Protein AF-0000000085125918 (afdb_homodimer)

Foldseek 3Di:
DLPLVLCVPPDDLVSHPVSVVVVCCCVLCVVVQCVCCVPPNAGPLLLLLLVVQLVVVKDQLVVSCVVSVHDSVVSVVSVVVCVVVVQKDWDADPPCNNPIMIHGDPVNNVVCVVSVVVVVVSVCVVCVVDDPVRVVVVVVVVVVVVVVVVVVCVVDPPDDPPDPPPDPDDD/DLPLVLCVPPPDLVSHPVSVVVVCCCVLCVVVQCVCCVPPNAGPLLLLLLVVQLVVVKDQLVVSCVVSVHDSVVSVVSVVVCVVVQQKDWDADPPCNNPIMIHGDPVNNVVCVVSVVVVVVSVCVVCVVDDPVRVVVVVVVVVVVVVVVVVVCVVDPPDDPPPPPPDPDDD

Sequence (342 aa):
MTDLHRWRHPAVLDDMFLYHLARLQAAAGSRVVRLCEGRYGITRREWRMLCLLAEAGQLQPSQLAEQAQLDRTRTSRAVTALLAKGLLWKESQVGDARRALLRLSDTGRALHAELFPQVQAINRELMDAVPEPELQAMASAFARIRTRARELEASSPPPKAPRNRRKPAAPMTDLHRWRHPAVLDDMFLYHLARLQAAAGSRVVRLCEGRYGITRREWRMLCLLAEAGQLQPSQLAEQAQLDRTRTSRAVTALLAKGLLWKESQVGDARRALLRLSDTGRALHAELFPQVQAINRELMDAVPEPELQAMASAFARIRTRARELEASSPPPKAPRNRRKPAAP

InterPro domains:
  IPR000835 MarR-type HTH domain [PF12802] (40-99)
  IPR000835 MarR-type HTH domain [PR00598] (59-75)
  IPR000835 MarR-type HTH domain [PR00598] (76-91)
  IPR000835 MarR-type HTH domain [PR00598] (95-111)
  IPR000835 MarR-type HTH domain [PR00598] (125-145)
  IPR000835 MarR-type HTH domain [PS50995] (14-147)
  IPR000835 MarR-type HTH domain [SM00347] (37-135)
  IPR036388 Winged helix-like DNA-binding domain superfamily [G3DSA:1.10.10.10] (5-151)
  IPR036390 Winged helix DNA-binding domain superfamily [SSF46785] (11-151)

Solvent-accessible surface area (backbone atoms only — not comparable to full-atom values): 18721 Å² total; per-residue (Å²): 125,86,58,63,65,28,35,56,56,45,86,51,67,93,22,30,51,67,49,53,51,52,52,40,48,53,45,60,41,42,63,54,45,47,51,32,40,67,76,67,68,36,52,69,67,41,48,50,51,51,49,53,29,68,73,60,49,56,39,35,68,70,54,47,18,60,74,68,71,44,55,65,67,62,37,50,52,40,49,52,51,36,42,74,72,48,30,37,40,74,47,60,46,91,92,36,69,90,56,28,35,35,28,59,26,75,59,26,47,52,48,47,66,60,46,47,61,56,52,42,50,54,40,28,58,41,44,69,62,41,56,68,70,33,49,51,27,31,53,52,37,50,54,39,30,43,52,46,31,50,53,54,46,68,73,56,62,69,76,70,69,75,68,79,71,75,73,75,80,73,128,125,86,57,64,65,30,37,56,56,47,85,50,68,93,23,30,50,68,50,52,51,51,52,41,49,52,46,60,41,42,63,54,46,47,53,33,41,67,77,67,68,37,51,69,68,41,48,52,51,51,50,53,29,69,73,61,48,56,39,35,68,69,55,46,16,60,74,66,69,45,54,64,68,61,37,50,50,41,48,53,52,36,41,73,72,50,30,37,40,76,47,60,48,90,93,38,70,90,56,26,34,34,28,61,25,73,59,27,47,51,47,46,67,60,47,48,60,55,51,43,50,54,40,26,57,41,44,71,62,41,58,66,70,31,50,53,27,31,53,52,38,51,52,39,32,43,54,46,30,52,53,54,45,69,74,56,62,69,76,72,70,74,71,80,70,75,73,74,78,74,128

Organism: Delftia acidovorans (strain DSM 14801 / SPH-1) (NCBI:txid398578)

Radius of gyration: 22.54 Å; Cα contacts (8 Å, |Δi|>4): 393; chains: 2; bounding box: 72×53×67 Å

Secondary structure (DSSP, 8-state):
---HHHHHS--SGGG-HHHHHHHHHHHHHHHHHIIIIIIS---HHHHHHHHHHHHHSEE-HHHHHHHHT--HHHHHHHHHHHHHTTSEEEEEETTEEEEEEEEE-HHHHHHHHHHHHHHHHHHHHHHHTS-HHHHHHHHHHHHHHHHHHHHHHHHS---------------/---HHHHHS--SGGG-HHHHHHHHHHHHHHHHHIIIIIIS---HHHHHHHHHHHHHSEE-HHHHHHHHT--HHHHHHHHHHHHHTTSEEEEEETTEEEEEEEEE-HHHHHHHHHHHHHHHHHHHHHHHTS-HHHHHHHHHHHHHHHHHHHHHHHHS---------------

pLDDT: mean 86.76, std 14.49, range [43.94, 98.06]

Structure (mmCIF, N/CA/C/O backbone):
data_AF-0000000085125918-model_v1
#
loop_
_entity.id
_entity.type
_entity.pdbx_description
1 polymer 'Transcriptional regulator, MarR family'
#
loop_
_atom_site.group_PDB
_atom_site.id
_atom_site.type_symbol
_atom_site.label_atom_id
_atom_site.label_alt_id
_atom_site.label_comp_id
_atom_site.label_asym_id
_atom_site.label_entity_id
_atom_site.label_seq_id
_atom_site.pdbx_PDB_ins_code
_atom_site.Cartn_x
_atom_site.Cartn_y
_atom_site.Cartn_z
_atom_site.occupancy
_atom_site.B_iso_or_equiv
_atom_site.auth_seq_id
_atom_site.auth_comp_id
_atom_site.auth_asym_id
_atom_site.auth_atom_id
_atom_site.pdbx_PDB_model_num
ATOM 1 N N . MET A 1 1 ? -19.625 -12.758 -1.341 1 46.88 1 MET A N 1
ATOM 2 C CA . MET A 1 1 ? -19.188 -12.836 0.047 1 46.88 1 MET A CA 1
ATOM 3 C C . MET A 1 1 ? -17.75 -13.352 0.128 1 46.88 1 MET A C 1
ATOM 5 O O . MET A 1 1 ? -17.438 -14.398 -0.428 1 46.88 1 MET A O 1
ATOM 9 N N . THR A 1 2 ? -16.875 -12.406 0.338 1 57.94 2 THR A N 1
ATOM 10 C CA . THR A 1 2 ? -15.508 -12.898 0.424 1 57.94 2 THR A CA 1
ATOM 11 C C . THR A 1 2 ? -15.406 -14.031 1.437 1 57.94 2 THR A C 1
ATOM 13 O O . THR A 1 2 ? -15.875 -13.906 2.57 1 57.94 2 THR A O 1
ATOM 16 N N . ASP A 1 3 ? -15.328 -15.25 0.974 1 67.38 3 ASP A N 1
ATOM 17 C CA . ASP A 1 3 ? -15.133 -16.438 1.805 1 67.38 3 ASP A CA 1
ATOM 18 C C . ASP A 1 3 ? -13.914 -16.266 2.709 1 67.38 3 ASP A C 1
ATOM 20 O O . ASP A 1 3 ? -12.773 -16.281 2.232 1 67.38 3 ASP A O 1
ATOM 24 N N . LEU A 1 4 ? -14.219 -15.875 4.012 1 73.62 4 LEU A N 1
ATOM 25 C CA . LEU A 1 4 ? -13.188 -15.617 5.012 1 73.62 4 LEU A CA 1
ATOM 26 C C . LEU A 1 4 ? -12.227 -16.797 5.121 1 73.62 4 LEU A C 1
ATOM 28 O O . LEU A 1 4 ? -11.078 -16.641 5.531 1 73.62 4 LEU A O 1
ATOM 32 N N . HIS A 1 5 ? -12.805 -17.953 4.77 1 78.25 5 HIS A N 1
ATOM 33 C CA . HIS A 1 5 ? -11.945 -19.141 4.793 1 78.25 5 HIS A CA 1
ATOM 34 C C . HIS A 1 5 ? -10.773 -18.984 3.828 1 78.25 5 HIS A C 1
ATOM 36 O O . HIS A 1 5 ? -9.672 -19.453 4.109 1 78.25 5 HIS A O 1
ATOM 42 N N . ARG A 1 6 ? -11.039 -18.172 2.93 1 83 6 ARG A N 1
ATOM 43 C CA . ARG A 1 6 ? -10 -17.984 1.918 1 83 6 ARG A CA 1
ATOM 44 C C . ARG A 1 6 ? -8.875 -17.109 2.453 1 83 6 ARG A C 1
ATOM 46 O O . ARG A 1 6 ? -7.703 -17.344 2.145 1 83 6 ARG A O 1
ATOM 53 N N . TRP A 1 7 ? -9.172 -16.188 3.367 1 85.81 7 TRP A N 1
ATOM 54 C CA . TRP A 1 7 ? -8.133 -15.32 3.912 1 85.81 7 TRP A CA 1
ATOM 55 C C . TRP A 1 7 ? -7.266 -16.078 4.914 1 85.81 7 TRP A C 1
ATOM 57 O O . TRP A 1 7 ? -6.066 -15.805 5.035 1 85.81 7 TRP A O 1
ATOM 67 N N . ARG A 1 8 ? -7.809 -17.109 5.559 1 86.62 8 ARG A N 1
ATOM 68 C CA . ARG A 1 8 ? -7.078 -17.844 6.586 1 86.62 8 ARG A CA 1
ATOM 69 C C . ARG A 1 8 ? -6.332 -19.031 5.977 1 86.62 8 ARG A C 1
ATOM 71 O O . ARG A 1 8 ? -5.34 -19.5 6.539 1 86.62 8 ARG A O 1
ATOM 78 N N . HIS A 1 9 ? -6.898 -19.469 4.84 1 87.94 9 HIS A N 1
ATOM 79 C CA . HIS A 1 9 ? -6.277 -20.594 4.148 1 87.94 9 HIS A CA 1
ATOM 80 C C . HIS A 1 9 ? -6.109 -20.312 2.66 1 87.94 9 HIS A C 1
ATOM 82 O O . HIS A 1 9 ? -6.723 -20.984 1.821 1 87.94 9 HIS A O 1
ATOM 88 N N . PRO A 1 10 ? -5.23 -19.359 2.416 1 88.81 10 PRO A N 1
ATOM 89 C CA . PRO A 1 10 ? -5.109 -18.938 1.019 1 88.81 10 PRO A CA 1
ATOM 90 C C . PRO A 1 10 ? -4.48 -20 0.133 1 88.81 10 PRO A C 1
ATOM 92 O O . PRO A 1 10 ? -3.457 -20.594 0.498 1 88.81 10 PRO A O 1
ATOM 95 N N . ALA A 1 11 ? -5.09 -20.297 -1 1 88.94 11 ALA A N 1
ATOM 96 C CA . ALA A 1 11 ? -4.594 -21.297 -1.941 1 88.94 11 ALA A CA 1
ATOM 97 C C . ALA A 1 11 ? -4.039 -20.641 -3.199 1 88.94 11 ALA A C 1
ATOM 99 O O . ALA A 1 11 ? -3.23 -21.234 -3.916 1 88.94 11 ALA A O 1
ATOM 100 N N . VAL A 1 12 ? -4.594 -19.531 -3.457 1 89.19 12 VAL A N 1
ATOM 101 C CA . VAL A 1 12 ? -4.164 -18.75 -4.613 1 89.19 12 VAL A CA 1
ATOM 102 C C . VAL A 1 12 ? -3.975 -17.297 -4.211 1 89.19 12 VAL A C 1
ATOM 104 O O . VAL A 1 12 ? -4.328 -16.906 -3.096 1 89.19 12 VAL A O 1
ATOM 107 N N . LEU A 1 13 ? -3.475 -16.453 -5.059 1 89.75 13 LEU A N 1
ATOM 108 C CA . LEU A 1 13 ? -3.188 -15.055 -4.777 1 89.75 13 LEU A CA 1
ATOM 109 C C . LEU A 1 13 ? -4.449 -14.32 -4.336 1 89.75 13 LEU A C 1
ATOM 111 O O . LEU A 1 13 ? -4.426 -13.57 -3.357 1 89.75 13 LEU A O 1
ATOM 115 N N . ASP A 1 14 ? -5.551 -14.578 -4.973 1 88.19 14 ASP A N 1
ATOM 116 C CA . ASP A 1 14 ? -6.809 -13.875 -4.734 1 88.19 14 ASP A CA 1
ATOM 117 C C . ASP A 1 14 ? -7.387 -14.234 -3.367 1 88.19 14 ASP A C 1
ATOM 119 O O . ASP A 1 14 ? -8.328 -13.602 -2.898 1 88.19 14 ASP A O 1
ATOM 123 N N . ASP A 1 15 ? -6.703 -15.219 -2.715 1 89.12 15 ASP A N 1
ATOM 124 C CA . ASP A 1 15 ? -7.125 -15.586 -1.367 1 89.12 15 ASP A CA 1
ATOM 125 C C . ASP A 1 15 ? -6.324 -14.828 -0.313 1 89.12 15 ASP A C 1
ATOM 127 O O . ASP A 1 15 ? -6.656 -14.867 0.873 1 89.12 15 ASP A O 1
ATOM 131 N N . MET A 1 16 ? -5.312 -14.188 -0.739 1 91.25 16 MET A N 1
ATOM 132 C CA . MET A 1 16 ? -4.367 -13.578 0.191 1 91.25 16 MET A CA 1
ATOM 133 C C . MET A 1 16 ? -4.883 -12.234 0.688 1 91.25 16 MET A C 1
ATOM 135 O O . MET A 1 16 ? -5.199 -11.352 -0.113 1 91.25 16 MET A O 1
ATOM 139 N N . PHE A 1 17 ? -4.91 -12.109 2.023 1 91.88 17 PHE A N 1
ATOM 140 C CA . PHE A 1 17 ? -5.293 -10.828 2.619 1 91.88 17 PHE A CA 1
ATOM 141 C C . PHE A 1 17 ? -4.379 -9.711 2.131 1 91.88 17 PHE A C 1
ATOM 143 O O . PHE A 1 17 ? -4.852 -8.633 1.771 1 91.88 17 PHE A O 1
ATOM 150 N N . LEU A 1 18 ? -3.094 -10.008 2.102 1 92.38 18 LEU A N 1
ATOM 151 C CA . LEU A 1 18 ? -2.107 -9.008 1.721 1 92.38 18 LEU A CA 1
ATOM 152 C C . LEU A 1 18 ? -2.338 -8.531 0.29 1 92.38 18 LEU A C 1
ATOM 154 O O . LEU A 1 18 ? -2.086 -7.367 -0.032 1 92.38 18 LEU A O 1
ATOM 158 N N . TYR A 1 19 ? -2.807 -9.445 -0.536 1 92.19 19 TYR A N 1
ATOM 159 C CA . TYR A 1 19 ? -3.152 -9.062 -1.899 1 92.19 19 TYR A CA 1
ATOM 160 C C . TYR A 1 19 ? -4.344 -8.109 -1.911 1 92.19 19 TYR A C 1
ATOM 162 O O . TYR A 1 19 ? -4.34 -7.109 -2.633 1 92.19 19 TYR A O 1
ATOM 170 N N . HIS A 1 20 ? -5.371 -8.383 -1.136 1 92 20 HIS A N 1
ATOM 171 C CA . HIS A 1 20 ? -6.547 -7.52 -1.045 1 92 20 HIS A CA 1
ATOM 172 C C . HIS A 1 20 ? -6.191 -6.168 -0.435 1 92 20 HIS A C 1
ATOM 174 O O . HIS A 1 20 ? -6.758 -5.145 -0.818 1 92 20 HIS A O 1
ATOM 180 N N . LEU A 1 21 ? -5.305 -6.188 0.507 1 94.12 21 LEU A N 1
ATOM 181 C CA . LEU A 1 21 ? -4.812 -4.949 1.1 1 94.12 21 LEU A CA 1
ATOM 182 C C . LEU A 1 21 ? -4.121 -4.082 0.053 1 94.12 21 LEU A C 1
ATOM 184 O O . LEU A 1 21 ? -4.371 -2.877 -0.022 1 94.12 21 LEU A O 1
ATOM 188 N N . ALA A 1 22 ? -3.289 -4.664 -0.78 1 92.5 22 ALA A N 1
ATOM 189 C CA . ALA A 1 22 ? -2.594 -3.947 -1.847 1 92.5 22 ALA A CA 1
ATOM 190 C C . ALA A 1 22 ? -3.58 -3.385 -2.863 1 92.5 22 ALA A C 1
ATOM 192 O O . ALA A 1 22 ? -3.438 -2.244 -3.312 1 92.5 22 ALA A O 1
ATOM 193 N N . ARG A 1 23 ? -4.543 -4.172 -3.244 1 91.38 23 ARG A N 1
ATOM 194 C CA . ARG A 1 23 ? -5.559 -3.734 -4.195 1 91.38 23 ARG A CA 1
ATOM 195 C C . ARG A 1 23 ? -6.383 -2.584 -3.627 1 91.38 23 ARG A C 1
ATOM 197 O O . ARG A 1 23 ? -6.738 -1.652 -4.348 1 91.38 23 ARG A O 1
ATOM 204 N N . LEU A 1 24 ? -6.715 -2.688 -2.363 1 94.75 24 LEU A N 1
ATOM 205 C CA . LEU A 1 24 ? -7.465 -1.624 -1.706 1 94.75 24 LEU A CA 1
ATOM 206 C C . LEU A 1 24 ? -6.668 -0.325 -1.691 1 94.75 24 LEU A C 1
ATOM 208 O O . LEU A 1 24 ? -7.207 0.745 -1.98 1 94.75 24 LEU A O 1
ATOM 212 N N . GLN A 1 25 ? -5.43 -0.416 -1.329 1 93.56 25 GLN A N 1
ATOM 213 C CA . GLN A 1 25 ? -4.574 0.766 -1.296 1 93.56 25 GLN A CA 1
ATOM 214 C C . GLN A 1 25 ? -4.484 1.417 -2.672 1 93.56 25 GLN A C 1
ATOM 216 O O . GLN A 1 25 ? -4.562 2.643 -2.793 1 93.56 25 GLN A O 1
ATOM 221 N N . ALA A 1 26 ? -4.332 0.613 -3.688 1 90.56 26 ALA A N 1
ATOM 222 C CA . ALA A 1 26 ? -4.242 1.126 -5.055 1 90.56 26 ALA A CA 1
ATOM 223 C C . ALA A 1 26 ? -5.531 1.834 -5.457 1 90.56 26 ALA A C 1
ATOM 225 O O . ALA A 1 26 ? -5.496 2.938 -6.008 1 90.56 26 ALA A O 1
ATOM 226 N N . ALA A 1 27 ? -6.621 1.25 -5.16 1 91.31 27 ALA A N 1
ATOM 227 C CA . ALA A 1 27 ? -7.914 1.806 -5.551 1 91.31 27 ALA A CA 1
ATOM 228 C C . ALA A 1 27 ? -8.242 3.055 -4.738 1 91.31 27 ALA A C 1
ATOM 230 O O . ALA A 1 27 ? -8.547 4.109 -5.301 1 91.31 27 ALA A O 1
ATOM 231 N N . ALA A 1 28 ? -8.086 2.91 -3.443 1 93.06 28 ALA A N 1
ATOM 232 C CA . ALA A 1 28 ? -8.492 3.98 -2.533 1 93.06 28 ALA A CA 1
ATOM 233 C C . ALA A 1 28 ? -7.516 5.152 -2.6 1 93.06 28 ALA A C 1
ATOM 235 O O . ALA A 1 28 ? -7.906 6.305 -2.398 1 93.06 28 ALA A O 1
ATOM 236 N N . GLY A 1 29 ? -6.293 4.844 -2.873 1 93.62 29 GLY A N 1
ATOM 237 C CA . GLY A 1 29 ? -5.277 5.883 -2.881 1 93.62 29 GLY A CA 1
ATOM 238 C C . GLY A 1 29 ? -5.09 6.523 -4.242 1 93.62 29 GLY A C 1
ATOM 239 O O . GLY A 1 29 ? -4.387 7.531 -4.371 1 93.62 29 GLY A O 1
ATOM 240 N N . SER A 1 30 ? -5.715 6.027 -5.277 1 90.5 30 SER A N 1
ATOM 241 C CA . SER A 1 30 ? -5.453 6.438 -6.652 1 90.5 30 SER A CA 1
ATOM 242 C C . SER A 1 30 ? -5.77 7.918 -6.855 1 90.5 30 SER A C 1
ATOM 244 O O . SER A 1 30 ? -5.004 8.641 -7.496 1 90.5 30 SER A O 1
ATOM 246 N N . ARG A 1 31 ? -6.84 8.359 -6.297 1 89.75 31 ARG A N 1
ATOM 247 C CA . ARG A 1 31 ? -7.242 9.758 -6.465 1 89.75 31 ARG A CA 1
ATOM 248 C C . ARG A 1 31 ? -6.258 10.695 -5.781 1 89.75 31 ARG A C 1
ATOM 250 O O . ARG A 1 31 ? -5.973 11.781 -6.289 1 89.75 31 ARG A O 1
ATOM 257 N N . VAL A 1 32 ? -5.758 10.266 -4.699 1 92.12 32 VAL A N 1
ATOM 258 C CA . VAL A 1 32 ? -4.777 11.078 -3.98 1 92.12 32 VAL A CA 1
ATOM 259 C C . VAL A 1 32 ? -3.48 11.156 -4.781 1 92.12 32 VAL A C 1
ATOM 261 O O . VAL A 1 32 ? -2.881 12.227 -4.91 1 92.12 32 VAL A O 1
ATOM 264 N N . VAL A 1 33 ? -3.123 10.094 -5.301 1 90.19 33 VAL A N 1
ATOM 265 C CA . VAL A 1 33 ? -1.909 10.039 -6.105 1 90.19 33 VAL A CA 1
ATOM 266 C C . VAL A 1 33 ? -2.053 10.953 -7.32 1 90.19 33 VAL A C 1
ATOM 268 O O . VAL A 1 33 ? -1.147 11.734 -7.625 1 90.19 33 VAL A O 1
ATOM 271 N N . ARG A 1 34 ? -3.154 10.867 -7.945 1 88.62 34 ARG A N 1
ATOM 272 C CA . ARG A 1 34 ? -3.4 11.688 -9.125 1 88.62 34 ARG A CA 1
ATOM 273 C C . ARG A 1 34 ? -3.393 13.172 -8.766 1 88.62 34 ARG A C 1
ATOM 275 O O . ARG A 1 34 ? -2.857 13.992 -9.516 1 88.62 34 ARG A O 1
ATOM 282 N N . LEU A 1 35 ? -3.977 13.422 -7.672 1 88.88 35 LEU A N 1
ATOM 283 C CA . LEU A 1 35 ? -4.008 14.805 -7.195 1 88.88 35 LEU A CA 1
ATOM 284 C C . LEU A 1 35 ? -2.6 15.312 -6.902 1 88.88 35 LEU A C 1
ATOM 286 O O . LEU A 1 35 ? -2.209 16.375 -7.379 1 88.88 35 LEU A O 1
ATOM 290 N N . CYS A 1 36 ? -1.772 14.539 -6.234 1 91.88 36 CYS A N 1
ATOM 291 C CA . CYS A 1 36 ? -0.429 14.938 -5.82 1 91.88 36 CYS A CA 1
ATOM 292 C C . CYS A 1 36 ? 0.51 15 -7.02 1 91.88 36 CYS A C 1
ATOM 294 O O . CYS A 1 36 ? 1.156 16.031 -7.25 1 91.88 36 CYS A O 1
ATOM 296 N N . GLU A 1 37 ? 0.503 14.008 -7.766 1 88.75 37 GLU A N 1
ATOM 297 C CA . GLU A 1 37 ? 1.466 13.898 -8.859 1 88.75 37 GLU A CA 1
ATOM 298 C C . GLU A 1 37 ? 1.031 14.734 -10.062 1 88.75 37 GLU A C 1
ATOM 300 O O . GLU A 1 37 ? 1.865 15.336 -10.742 1 88.75 37 GLU A O 1
ATOM 305 N N . GLY A 1 38 ? -0.181 14.703 -10.359 1 83.62 38 GLY A N 1
ATOM 306 C CA . GLY A 1 38 ? -0.698 15.383 -11.539 1 83.62 38 GLY A CA 1
ATOM 307 C C . GLY A 1 38 ? -0.67 16.891 -11.422 1 83.62 38 GLY A C 1
ATOM 308 O O . GLY A 1 38 ? -0.148 17.578 -12.297 1 83.62 38 GLY A O 1
ATOM 309 N N . ARG A 1 39 ? -1.132 17.359 -10.391 1 80.88 39 ARG A N 1
ATOM 310 C CA . ARG A 1 39 ? -1.322 18.797 -10.281 1 80.88 39 ARG A CA 1
ATOM 311 C C . ARG A 1 39 ? -0.109 19.469 -9.641 1 80.88 39 ARG A C 1
ATOM 313 O O . ARG A 1 39 ? 0.254 20.594 -10 1 80.88 39 ARG A O 1
ATOM 320 N N . TYR A 1 40 ? 0.636 18.734 -8.805 1 84.06 40 TYR A N 1
ATOM 321 C CA . TYR A 1 40 ? 1.608 19.438 -7.98 1 84.06 40 TYR A CA 1
ATOM 322 C C . TYR A 1 40 ? 2.996 18.828 -8.125 1 84.06 40 TYR A C 1
ATOM 324 O O . TYR A 1 40 ? 3.971 19.344 -7.582 1 84.06 40 TYR A O 1
ATOM 332 N N . GLY A 1 41 ? 3.023 17.734 -8.75 1 89.88 41 GLY A N 1
ATOM 333 C CA . GLY A 1 41 ? 4.301 17.094 -9.016 1 89.88 41 GLY A CA 1
ATOM 334 C C . GLY A 1 41 ? 4.965 16.531 -7.777 1 89.88 41 GLY A C 1
ATOM 335 O O . GLY A 1 41 ? 6.191 16.547 -7.656 1 89.88 41 GLY A O 1
ATOM 336 N N . ILE A 1 42 ? 4.238 16.219 -6.758 1 93.06 42 ILE A N 1
ATOM 337 C CA . ILE A 1 42 ? 4.82 15.633 -5.555 1 93.06 42 ILE A CA 1
ATOM 338 C C . ILE A 1 42 ? 4.332 14.195 -5.391 1 93.06 42 ILE A C 1
ATOM 340 O O . ILE A 1 42 ? 3.188 13.883 -5.719 1 93.06 42 ILE A O 1
ATOM 344 N N . THR A 1 43 ? 5.176 13.344 -4.832 1 92.38 43 THR A N 1
ATOM 345 C CA . THR A 1 43 ? 4.836 11.945 -4.609 1 92.38 43 THR A CA 1
ATOM 346 C C . THR A 1 43 ? 4.043 11.781 -3.316 1 92.38 43 THR A C 1
ATOM 348 O O . THR A 1 43 ? 3.979 12.695 -2.5 1 92.38 43 THR A O 1
ATOM 351 N N . ARG A 1 44 ? 3.506 10.609 -3.141 1 90.62 44 ARG A N 1
ATOM 352 C CA . ARG A 1 44 ? 2.791 10.281 -1.913 1 90.62 44 ARG A CA 1
ATOM 353 C C . ARG A 1 44 ? 3.709 10.375 -0.7 1 90.62 44 ARG A C 1
ATOM 355 O O . ARG A 1 44 ? 3.285 10.812 0.372 1 90.62 44 ARG A O 1
ATOM 362 N N . ARG A 1 45 ? 4.887 9.938 -0.873 1 91.38 45 ARG A N 1
ATOM 363 C CA . ARG A 1 45 ? 5.855 10 0.215 1 91.38 45 ARG A CA 1
ATOM 364 C C . ARG A 1 45 ? 6.184 11.445 0.575 1 91.38 45 ARG A C 1
ATOM 366 O O . ARG A 1 45 ? 6.27 11.797 1.754 1 91.38 45 ARG A O 1
ATOM 373 N N . GLU A 1 46 ? 6.367 12.203 -0.453 1 94.5 46 GLU A N 1
ATOM 374 C CA . GLU A 1 46 ? 6.613 13.617 -0.222 1 94.5 46 GLU A CA 1
ATOM 375 C C . GLU A 1 46 ? 5.426 14.281 0.471 1 94.5 46 GLU A C 1
ATOM 377 O O . GLU A 1 46 ? 5.605 15.094 1.378 1 94.5 46 GLU A O 1
ATOM 382 N N . TRP A 1 47 ? 4.266 13.93 0.025 1 95 47 TRP A N 1
ATOM 383 C CA . TRP A 1 47 ? 3.045 14.438 0.645 1 95 47 TRP A CA 1
ATOM 384 C C . TRP A 1 47 ? 3.002 14.094 2.129 1 95 47 TRP A C 1
ATOM 386 O O . TRP A 1 47 ? 2.658 14.938 2.961 1 95 47 TRP A O 1
ATOM 396 N N . ARG A 1 48 ? 3.334 12.914 2.432 1 94.38 48 ARG A N 1
ATOM 397 C CA . ARG A 1 48 ? 3.379 12.477 3.822 1 94.38 48 ARG A CA 1
ATOM 398 C C . ARG A 1 48 ? 4.328 13.352 4.641 1 94.38 48 ARG A C 1
ATOM 400 O O . ARG A 1 48 ? 3.996 13.75 5.758 1 94.38 48 ARG A O 1
ATOM 407 N N . MET A 1 49 ? 5.441 13.625 4.074 1 95.31 49 MET A N 1
ATOM 408 C CA . MET A 1 49 ? 6.422 14.461 4.766 1 95.31 49 MET A CA 1
ATOM 409 C C . MET A 1 49 ? 5.879 15.867 4.992 1 95.31 49 MET A C 1
ATOM 411 O O . MET A 1 49 ? 6.059 16.438 6.07 1 95.31 49 MET A O 1
ATOM 415 N N . LEU A 1 50 ? 5.246 16.391 4.023 1 96.56 50 LEU A N 1
ATOM 416 C CA . LEU A 1 50 ? 4.664 17.719 4.121 1 96.56 50 LEU A CA 1
ATOM 417 C C . LEU A 1 50 ? 3.627 17.781 5.234 1 96.56 50 LEU A C 1
ATOM 419 O O . LEU A 1 50 ? 3.611 18.734 6.023 1 96.56 50 LEU A O 1
ATOM 423 N N . CYS A 1 51 ? 2.867 16.812 5.293 1 96.88 51 CYS A N 1
ATOM 424 C CA . CYS A 1 51 ? 1.808 16.781 6.293 1 96.88 51 CYS A CA 1
ATOM 425 C C . CYS A 1 51 ? 2.389 16.688 7.699 1 96.88 51 CYS A C 1
ATOM 427 O O . CYS A 1 51 ? 1.927 17.359 8.617 1 96.88 51 CYS A O 1
ATOM 429 N N . LEU A 1 52 ? 3.367 15.812 7.852 1 96.25 52 LEU A N 1
ATOM 430 C CA . LEU A 1 52 ? 3.98 15.633 9.164 1 96.25 52 LEU A CA 1
ATOM 431 C C . LEU A 1 52 ? 4.629 16.922 9.641 1 96.25 52 LEU A C 1
ATOM 433 O O . LEU A 1 52 ? 4.484 17.297 10.812 1 96.25 52 LEU A O 1
ATOM 437 N N . LEU A 1 53 ? 5.219 17.625 8.766 1 96.81 53 LEU A N 1
ATOM 438 C CA . LEU A 1 53 ? 5.883 18.859 9.125 1 96.81 53 LEU A CA 1
ATOM 439 C C . LEU A 1 53 ? 4.863 19.969 9.367 1 96.81 53 LEU A C 1
ATOM 441 O O . LEU A 1 53 ? 5.074 20.844 10.219 1 96.81 53 LEU A O 1
ATOM 445 N N . ALA A 1 54 ? 3.84 19.984 8.57 1 96.94 54 ALA A N 1
ATOM 446 C CA . ALA A 1 54 ? 2.781 20.969 8.789 1 96.94 54 ALA A CA 1
ATOM 447 C C . ALA A 1 54 ? 2.205 20.844 10.195 1 96.94 54 ALA A C 1
ATOM 449 O O . ALA A 1 54 ? 1.881 21.859 10.82 1 96.94 54 ALA A O 1
ATOM 450 N N . GLU A 1 55 ? 2.113 19.719 10.664 1 95.5 55 GLU A N 1
ATOM 451 C CA . GLU A 1 55 ? 1.549 19.453 11.984 1 95.5 55 GLU A CA 1
ATOM 452 C C . GLU A 1 55 ? 2.566 19.734 13.086 1 95.5 55 GLU A C 1
ATOM 454 O O . GLU A 1 55 ? 2.232 20.328 14.109 1 95.5 55 GLU A O 1
ATOM 459 N N . ALA A 1 56 ? 3.811 19.375 12.875 1 95.69 56 ALA A N 1
ATOM 460 C CA . ALA A 1 56 ? 4.832 19.438 13.914 1 95.69 56 ALA A CA 1
ATOM 461 C C . ALA A 1 56 ? 5.492 20.812 13.961 1 95.69 56 ALA A C 1
ATOM 463 O O . ALA A 1 56 ? 6.078 21.203 14.969 1 95.69 56 ALA A O 1
ATOM 464 N N . GLY A 1 57 ? 5.426 21.484 12.875 1 95.56 57 GLY A N 1
ATOM 465 C CA . GLY A 1 57 ? 6.148 22.75 12.75 1 95.56 57 GLY A CA 1
ATOM 466 C C . GLY A 1 57 ? 7.57 22.562 12.258 1 95.56 57 GLY A C 1
ATOM 467 O O . GLY A 1 57 ? 7.906 22.969 11.141 1 95.56 57 GLY A O 1
ATOM 468 N N . GLN A 1 58 ? 8.359 21.984 13.047 1 95.06 58 GLN A N 1
ATOM 469 C CA . GLN A 1 58 ? 9.742 21.672 12.695 1 95.06 58 GLN A CA 1
ATOM 470 C C . GLN A 1 58 ? 10.172 20.328 13.273 1 95.06 58 GLN A C 1
ATOM 472 O O . GLN A 1 58 ? 9.742 19.953 14.367 1 95.06 58 GLN A O 1
ATOM 477 N N . LEU A 1 59 ? 10.984 19.609 12.508 1 95.44 59 LEU A N 1
ATOM 478 C CA . LEU A 1 59 ? 11.508 18.312 12.945 1 95.44 59 LEU A CA 1
ATOM 479 C C . LEU A 1 59 ? 12.93 18.109 12.438 1 95.44 59 LEU A C 1
ATOM 481 O O . LEU A 1 59 ? 13.281 18.578 11.359 1 95.44 59 LEU A O 1
ATOM 485 N N . GLN A 1 60 ? 13.688 17.359 13.25 1 93.62 60 GLN A N 1
ATOM 486 C CA . GLN A 1 60 ? 14.938 16.844 12.727 1 93.62 60 GLN A CA 1
ATOM 487 C C . GLN A 1 60 ? 14.695 15.719 11.711 1 93.62 60 GLN A C 1
ATOM 489 O O . GLN A 1 60 ? 13.68 15.023 11.789 1 93.62 60 GLN A O 1
ATOM 494 N N . PRO A 1 61 ? 15.664 15.641 10.789 1 92 61 PRO A N 1
ATOM 495 C CA . PRO A 1 61 ? 15.5 14.562 9.805 1 92 61 PRO A CA 1
ATOM 496 C C . PRO A 1 61 ? 15.266 13.203 10.461 1 92 61 PRO A C 1
ATOM 498 O O . PRO A 1 61 ? 14.438 12.414 9.984 1 92 61 PRO A O 1
ATOM 501 N N . SER A 1 62 ? 15.883 12.922 11.562 1 91.69 62 SER A N 1
ATOM 502 C CA . SER A 1 62 ? 15.719 11.648 12.258 1 91.69 62 SER A CA 1
ATOM 503 C C . SER A 1 62 ? 14.32 11.523 12.852 1 91.69 62 SER A C 1
ATOM 505 O O . SER A 1 62 ? 13.711 10.453 12.797 1 91.69 62 SER A O 1
ATOM 507 N N . GLN A 1 63 ? 13.789 12.547 13.367 1 93.94 63 GLN A N 1
ATOM 508 C CA . GLN A 1 63 ? 12.438 12.57 13.914 1 93.94 63 GLN A CA 1
ATOM 509 C C . GLN A 1 63 ? 11.398 12.406 12.812 1 93.94 63 GLN A C 1
ATOM 511 O O . GLN A 1 63 ? 10.391 11.727 13 1 93.94 63 GLN A O 1
ATOM 516 N N . LEU A 1 64 ? 11.695 13.078 11.766 1 94.56 64 LEU A N 1
ATOM 517 C CA . LEU A 1 64 ? 10.797 12.977 10.625 1 94.56 64 LEU A CA 1
ATOM 518 C C . LEU A 1 64 ? 10.734 11.539 10.109 1 94.56 64 LEU A C 1
ATOM 520 O O . LEU A 1 64 ? 9.648 11.031 9.82 1 94.56 64 LEU A O 1
ATOM 524 N N . ALA A 1 65 ? 11.844 10.906 10.039 1 93.25 65 ALA A N 1
ATOM 525 C CA . ALA A 1 65 ? 11.906 9.516 9.602 1 93.25 65 ALA A CA 1
ATOM 526 C C . ALA A 1 65 ? 11.125 8.609 10.555 1 93.25 65 ALA A C 1
ATOM 528 O O . ALA A 1 65 ? 10.367 7.742 10.117 1 93.25 65 ALA A O 1
ATOM 529 N N . GLU A 1 66 ? 11.273 8.82 11.812 1 91.56 66 GLU A N 1
ATOM 530 C CA . GLU A 1 66 ? 10.594 8.031 12.836 1 91.56 66 GLU A CA 1
ATOM 531 C C . GLU A 1 66 ? 9.078 8.203 12.75 1 91.56 66 GLU A C 1
ATOM 533 O O . GLU A 1 66 ? 8.336 7.219 12.766 1 91.56 66 GLU A O 1
ATOM 538 N N . GLN A 1 67 ? 8.672 9.414 12.594 1 91.25 67 GLN A N 1
ATOM 539 C CA . GLN A 1 67 ? 7.238 9.695 12.523 1 91.25 67 GLN A CA 1
ATOM 540 C C . GLN A 1 67 ? 6.633 9.148 11.234 1 91.25 67 GLN A C 1
ATOM 542 O O . GLN A 1 67 ? 5.492 8.688 11.227 1 91.25 67 GLN A O 1
ATOM 547 N N . ALA A 1 68 ? 7.367 9.25 10.211 1 89.56 68 ALA A N 1
ATOM 548 C CA . ALA A 1 68 ? 6.898 8.773 8.914 1 89.56 68 ALA A CA 1
ATOM 549 C C . ALA A 1 68 ? 6.965 7.254 8.828 1 89.56 68 ALA A C 1
ATOM 551 O O . ALA A 1 68 ? 6.398 6.652 7.918 1 89.56 68 ALA A O 1
ATOM 552 N N . GLN A 1 69 ? 7.66 6.641 9.789 1 86 69 GLN A N 1
ATOM 553 C CA . GLN A 1 69 ? 7.902 5.203 9.773 1 86 69 GLN A CA 1
ATOM 554 C C . GLN A 1 69 ? 8.562 4.773 8.461 1 86 69 GLN A C 1
ATOM 556 O O . GLN A 1 69 ? 8.109 3.828 7.816 1 86 69 GLN A O 1
ATOM 561 N N . LEU A 1 70 ? 9.5 5.477 8.031 1 84.19 70 LEU A N 1
ATOM 562 C CA . LEU A 1 70 ? 10.359 5.211 6.883 1 84.19 70 LEU A CA 1
ATOM 563 C C . LEU A 1 70 ? 11.82 5.102 7.316 1 84.19 70 LEU A C 1
ATOM 565 O O . LEU A 1 70 ? 12.203 5.641 8.359 1 84.19 70 LEU A O 1
ATOM 569 N N . ASP A 1 71 ? 12.539 4.383 6.496 1 84.25 71 ASP A N 1
ATOM 570 C CA . ASP A 1 71 ? 13.969 4.316 6.789 1 84.25 71 ASP A CA 1
ATOM 571 C C . ASP A 1 71 ? 14.672 5.625 6.426 1 84.25 71 ASP A C 1
ATOM 573 O O . ASP A 1 71 ? 14.102 6.461 5.719 1 84.25 71 ASP A O 1
ATOM 577 N N . ARG A 1 72 ? 15.844 5.742 6.902 1 85.12 72 ARG A N 1
ATOM 578 C CA . ARG A 1 72 ? 16.609 6.984 6.766 1 85.12 72 ARG A CA 1
ATOM 579 C C . ARG A 1 72 ? 16.891 7.297 5.301 1 85.12 72 ARG A C 1
ATOM 581 O O . ARG A 1 72 ? 16.828 8.461 4.891 1 85.12 72 ARG A O 1
ATOM 588 N N . THR A 1 73 ? 17.156 6.277 4.629 1 87.44 73 THR A N 1
ATOM 589 C CA . THR A 1 73 ? 17.484 6.465 3.223 1 87.44 73 THR A CA 1
ATOM 590 C C . THR A 1 73 ? 16.297 7.027 2.449 1 87.44 73 THR A C 1
ATOM 592 O O . THR A 1 73 ? 16.438 8 1.707 1 87.44 73 THR A O 1
ATOM 595 N N . ARG A 1 74 ? 15.117 6.457 2.615 1 86 74 ARG A N 1
ATOM 596 C CA . ARG A 1 74 ? 13.906 6.902 1.937 1 86 74 ARG A CA 1
ATOM 597 C C . ARG A 1 74 ? 13.508 8.305 2.389 1 86 74 ARG A C 1
ATOM 599 O O . ARG A 1 74 ? 13.062 9.117 1.579 1 86 74 ARG A O 1
ATOM 606 N N . THR A 1 75 ? 13.727 8.523 3.623 1 91.31 75 THR A N 1
ATOM 607 C CA . THR A 1 75 ? 13.414 9.836 4.164 1 91.31 75 THR A CA 1
ATOM 608 C C . THR A 1 75 ? 14.336 10.898 3.57 1 91.31 75 THR A C 1
ATOM 610 O O . THR A 1 75 ? 13.867 11.953 3.137 1 91.31 75 THR A O 1
ATOM 613 N N . SER A 1 76 ? 15.594 10.625 3.523 1 92.75 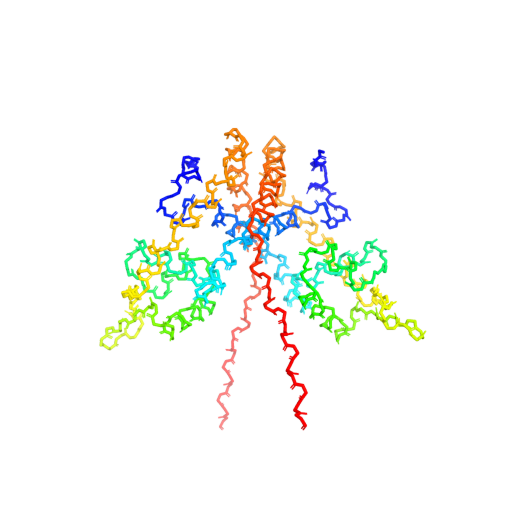76 SER A N 1
ATOM 614 C CA . SER A 1 76 ? 16.578 11.562 2.982 1 92.75 76 SER A CA 1
ATOM 615 C C . SER A 1 76 ? 16.266 11.906 1.53 1 92.75 76 SER A C 1
ATOM 617 O O . SER A 1 76 ? 16.328 13.07 1.135 1 92.75 76 SER A O 1
ATOM 619 N N . ARG A 1 77 ? 15.867 10.938 0.835 1 94.31 77 ARG A N 1
ATOM 620 C CA . ARG A 1 77 ? 15.531 11.148 -0.57 1 94.31 77 ARG A CA 1
ATOM 621 C C . ARG A 1 77 ? 14.312 12.055 -0.713 1 94.31 77 ARG A C 1
ATOM 623 O O . ARG A 1 77 ? 14.297 12.961 -1.549 1 94.31 77 ARG A O 1
ATOM 630 N N . ALA A 1 78 ? 13.336 11.781 0.039 1 95.06 78 ALA A N 1
ATOM 631 C CA . ALA A 1 78 ? 12.125 12.594 -0.009 1 95.06 78 ALA A CA 1
ATOM 632 C C . ALA A 1 78 ? 12.406 14.031 0.428 1 95.06 78 ALA A C 1
ATOM 634 O O . ALA A 1 78 ? 11.914 14.977 -0.184 1 95.06 78 ALA A O 1
ATOM 635 N N . VAL A 1 79 ? 13.227 14.133 1.422 1 95.38 79 VAL A N 1
ATOM 636 C CA . VAL A 1 79 ? 13.578 15.453 1.938 1 95.38 79 VAL A CA 1
ATOM 637 C C . VAL A 1 79 ? 14.383 16.219 0.894 1 95.38 79 VAL A C 1
ATOM 639 O O . VAL A 1 79 ? 14.117 17.406 0.636 1 95.38 79 VAL A O 1
ATOM 642 N N . THR A 1 80 ? 15.352 15.57 0.34 1 96.06 80 THR A N 1
ATOM 643 C CA . THR A 1 80 ? 16.172 16.188 -0.699 1 96.06 80 THR A CA 1
ATOM 644 C C . THR A 1 80 ? 15.305 16.656 -1.861 1 96.06 80 THR A C 1
ATOM 646 O O . THR A 1 80 ? 15.477 17.766 -2.359 1 96.06 80 THR A O 1
ATOM 649 N N . ALA A 1 81 ? 14.352 15.883 -2.256 1 96.69 81 ALA A N 1
ATOM 650 C CA . ALA A 1 81 ? 13.453 16.219 -3.35 1 96.69 81 ALA A CA 1
ATOM 651 C C . ALA A 1 81 ? 12.594 17.438 -2.99 1 96.69 81 ALA A C 1
ATOM 653 O O . ALA A 1 81 ? 12.398 18.344 -3.811 1 96.69 81 ALA A O 1
ATOM 654 N N . LEU A 1 82 ? 12.117 17.469 -1.811 1 97 82 LEU A N 1
ATOM 655 C CA . LEU A 1 82 ? 11.242 18.547 -1.359 1 97 82 LEU A CA 1
ATOM 656 C C . LEU A 1 82 ? 12.023 19.859 -1.228 1 97 82 LEU A C 1
ATOM 658 O O . LEU A 1 82 ? 11.492 20.938 -1.499 1 97 82 LEU A O 1
ATOM 662 N N . LEU A 1 83 ? 13.297 19.75 -0.796 1 96.69 83 LEU A N 1
ATOM 663 C CA . LEU A 1 83 ? 14.172 20.922 -0.743 1 96.69 83 LEU A CA 1
ATOM 664 C C . LEU A 1 83 ? 14.422 21.469 -2.141 1 96.69 83 LEU A C 1
ATOM 666 O O . LEU A 1 83 ? 14.352 22.688 -2.357 1 96.69 83 LEU A O 1
ATOM 670 N N . ALA A 1 84 ? 14.656 20.594 -3.006 1 96.81 84 ALA A N 1
ATOM 671 C CA . ALA A 1 84 ? 14.914 20.984 -4.391 1 96.81 84 ALA A CA 1
ATOM 672 C C . ALA A 1 84 ? 13.695 21.656 -5.008 1 96.81 84 ALA A C 1
ATOM 674 O O . ALA A 1 84 ? 13.836 22.562 -5.832 1 96.81 84 ALA A O 1
ATOM 675 N N . LYS A 1 85 ? 12.5 21.328 -4.609 1 96.19 85 LYS A N 1
ATOM 676 C CA . LYS A 1 85 ? 11.25 21.875 -5.133 1 96.19 85 LYS A CA 1
ATOM 677 C C . LYS A 1 85 ? 10.875 23.172 -4.418 1 96.19 85 LYS A C 1
ATOM 679 O O . LYS A 1 85 ? 9.867 23.781 -4.746 1 96.19 85 LYS A O 1
ATOM 684 N N . GLY A 1 86 ? 11.68 23.484 -3.4 1 97.06 86 GLY A N 1
ATOM 685 C CA . GLY A 1 86 ? 11.445 24.719 -2.664 1 97.06 86 GLY A CA 1
ATOM 686 C C . GLY A 1 86 ? 10.305 24.609 -1.67 1 97.06 86 GLY A C 1
ATOM 687 O O . GLY A 1 86 ? 9.742 25.625 -1.24 1 97.06 86 GLY A O 1
ATOM 688 N N . LEU A 1 87 ? 9.938 23.406 -1.241 1 97.81 87 LEU A N 1
ATOM 689 C CA . LEU A 1 87 ? 8.781 23.188 -0.378 1 97.81 87 LEU A CA 1
ATOM 690 C C . LEU A 1 87 ? 9.211 23.078 1.082 1 97.81 87 LEU A C 1
ATOM 692 O O . LEU A 1 87 ? 8.375 23.172 1.985 1 97.81 87 LEU A O 1
ATOM 696 N N . LEU A 1 88 ? 10.516 22.844 1.296 1 97.56 88 LEU A N 1
ATOM 697 C CA . LEU A 1 88 ? 11.078 22.766 2.639 1 97.56 88 LEU A CA 1
ATOM 698 C C . LEU A 1 88 ? 12.219 23.766 2.814 1 97.56 88 LEU A C 1
ATOM 700 O O . LEU A 1 88 ? 12.797 24.234 1.832 1 97.56 88 LEU A O 1
ATOM 704 N N . TRP A 1 89 ? 12.445 24.094 4.059 1 96.25 89 TRP A N 1
ATOM 705 C CA . TRP A 1 89 ? 13.648 24.781 4.508 1 96.25 89 TRP A CA 1
ATOM 706 C C . TRP A 1 89 ? 14.43 23.938 5.504 1 96.25 89 TRP A C 1
ATOM 708 O O . TRP A 1 89 ? 13.836 23.234 6.332 1 96.25 89 TRP A O 1
ATOM 718 N N . LYS A 1 90 ? 15.633 23.969 5.336 1 93.56 90 LYS A N 1
ATOM 719 C CA . LYS A 1 90 ? 16.531 23.297 6.277 1 93.56 90 LYS A CA 1
ATOM 720 C C . LYS A 1 90 ? 17.422 24.297 7 1 93.56 90 LYS A C 1
ATOM 722 O O . LYS A 1 90 ? 18.094 25.109 6.363 1 93.56 90 LYS A O 1
ATOM 727 N N . GLU A 1 91 ? 17.281 24.359 8.25 1 88.38 91 GLU A N 1
ATOM 728 C CA . GLU A 1 91 ? 18.109 25.266 9.047 1 88.38 91 GLU A CA 1
ATOM 729 C C . GLU A 1 91 ? 19.172 24.5 9.828 1 88.38 91 GLU A C 1
ATOM 731 O O . GLU A 1 91 ? 18.844 23.547 10.547 1 88.38 91 GLU A O 1
ATOM 736 N N . SER A 1 92 ? 20.344 24.656 9.406 1 79.5 92 SER A N 1
ATOM 737 C CA . SER A 1 92 ? 21.438 24.031 10.133 1 79.5 92 SER A CA 1
ATOM 738 C C . SER A 1 92 ? 22.016 24.969 11.18 1 79.5 92 SER A C 1
ATOM 740 O O . SER A 1 92 ? 22.062 26.188 10.977 1 79.5 92 SER A O 1
ATOM 742 N N . GLN A 1 93 ? 21.984 24.531 12.453 1 65.81 93 GLN A N 1
ATOM 743 C CA . GLN A 1 93 ? 22.688 25.344 13.445 1 65.81 93 GLN A CA 1
ATOM 744 C C . GLN A 1 93 ? 24.188 25.344 13.18 1 65.81 93 GLN A C 1
ATOM 746 O O . GLN A 1 93 ? 24.734 24.359 12.695 1 65.81 93 GLN A O 1
ATOM 751 N N . VAL A 1 94 ? 24.734 26.5 13.188 1 63.75 94 VAL A N 1
ATOM 752 C CA . VAL A 1 94 ? 26.188 26.688 13.047 1 63.75 94 VAL A CA 1
ATOM 753 C C . VAL A 1 94 ? 26.922 25.641 13.891 1 63.75 94 VAL A C 1
ATOM 755 O O . VAL A 1 94 ? 26.688 25.531 15.094 1 63.75 94 VAL A O 1
ATOM 758 N N . GLY A 1 95 ? 27.656 24.719 13.258 1 60.22 95 GLY A N 1
ATOM 759 C CA . GLY A 1 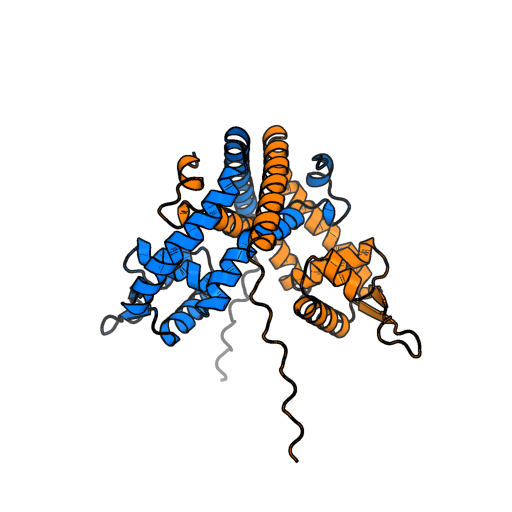95 ? 28.578 23.797 13.914 1 60.22 95 GLY A CA 1
ATOM 760 C C . GLY A 1 95 ? 27.984 22.422 14.102 1 60.22 95 GLY A C 1
ATOM 761 O O . GLY A 1 95 ? 28.688 21.5 14.531 1 60.22 95 GLY A O 1
ATOM 762 N N . ASP A 1 96 ? 26.656 22.312 14.094 1 63.22 96 ASP A N 1
ATOM 763 C CA . ASP A 1 96 ? 26.188 20.969 14.352 1 63.22 96 ASP A CA 1
ATOM 764 C C . ASP A 1 96 ? 25.141 20.547 13.32 1 63.22 96 ASP A C 1
ATOM 766 O O . ASP A 1 96 ? 23.938 20.734 13.531 1 63.22 96 ASP A O 1
ATOM 770 N N . ALA A 1 97 ? 25.719 20.094 12.281 1 58.78 97 ALA A N 1
ATOM 771 C CA . ALA A 1 97 ? 24.922 19.656 11.133 1 58.78 97 ALA A CA 1
ATOM 772 C C . ALA A 1 97 ? 23.922 18.578 11.539 1 58.78 97 ALA A C 1
ATOM 774 O O . ALA A 1 97 ? 22.859 18.438 10.922 1 58.78 97 ALA A O 1
ATOM 775 N N . ARG A 1 98 ? 24.391 17.844 12.586 1 60.28 98 ARG A N 1
ATOM 776 C CA . ARG A 1 98 ? 23.547 16.734 13.023 1 60.28 98 ARG A CA 1
ATOM 777 C C . ARG A 1 98 ? 22.266 17.234 13.672 1 60.28 98 ARG A C 1
ATOM 779 O O . ARG A 1 98 ? 21.312 16.484 13.828 1 60.28 98 ARG A O 1
ATOM 786 N N . ARG A 1 99 ? 22.297 18.484 13.766 1 73 99 ARG A N 1
ATOM 787 C CA . ARG A 1 99 ? 21.125 19.047 14.43 1 73 99 ARG A CA 1
ATOM 788 C C . ARG A 1 99 ? 20.328 19.922 13.477 1 73 99 ARG A C 1
ATOM 790 O O . ARG A 1 99 ? 19.672 20.875 13.898 1 73 99 ARG A O 1
ATOM 797 N N . ALA A 1 100 ? 20.281 19.562 12.305 1 86.88 100 ALA A N 1
ATOM 798 C CA . ALA A 1 100 ? 19.516 20.344 11.344 1 86.88 100 ALA A CA 1
ATOM 799 C C . ALA A 1 100 ? 18.016 20.172 11.57 1 86.88 100 ALA A C 1
ATOM 801 O O . ALA A 1 100 ? 17.562 19.125 12.016 1 86.88 100 ALA A O 1
ATOM 802 N N . LEU A 1 101 ? 17.312 21.312 11.43 1 94.19 101 LEU A N 1
ATOM 803 C CA . LEU A 1 101 ? 15.859 21.312 11.547 1 94.19 101 LEU A CA 1
ATOM 804 C C . LEU A 1 101 ? 15.203 21.562 10.195 1 94.19 101 LEU A C 1
ATOM 806 O O . LEU A 1 101 ? 15.664 22.406 9.422 1 94.19 101 LEU A O 1
ATOM 810 N N . LEU A 1 102 ? 14.18 20.781 9.984 1 96.5 102 LEU A N 1
ATOM 811 C CA . LEU A 1 102 ? 13.383 20.922 8.773 1 96.5 102 LEU A CA 1
ATOM 812 C C . LEU A 1 102 ? 12.055 21.609 9.062 1 96.5 102 LEU A C 1
ATOM 814 O O . LEU A 1 102 ? 11.43 21.344 10.094 1 96.5 102 LEU A O 1
ATOM 818 N N . ARG A 1 103 ? 11.664 22.516 8.172 1 97.31 103 ARG A N 1
ATOM 819 C CA . ARG A 1 103 ? 10.344 23.125 8.25 1 97.31 103 ARG A CA 1
ATOM 820 C C . ARG A 1 103 ? 9.789 23.406 6.852 1 97.31 103 ARG A C 1
ATOM 822 O O . ARG A 1 103 ? 10.539 23.422 5.875 1 97.31 103 ARG A O 1
ATOM 829 N N . LEU A 1 104 ? 8.453 23.625 6.852 1 97.88 104 LEU A N 1
ATOM 830 C CA . LEU A 1 104 ? 7.848 23.984 5.574 1 97.88 104 LEU A CA 1
ATOM 831 C C . LEU A 1 104 ? 8.25 25.391 5.164 1 97.88 104 LEU A C 1
ATOM 833 O O . LEU A 1 104 ? 8.32 26.297 6.008 1 97.88 104 LEU A O 1
ATOM 837 N N . SER A 1 105 ? 8.531 25.562 3.887 1 98.06 105 SER A N 1
ATOM 838 C CA . SER A 1 105 ? 8.594 26.906 3.34 1 98.06 105 SER A CA 1
ATOM 839 C C . SER A 1 105 ? 7.203 27.531 3.221 1 98.06 105 SER A C 1
ATOM 841 O O . SER A 1 105 ? 6.203 26.859 3.5 1 98.06 105 SER A O 1
ATOM 843 N N . ASP A 1 106 ? 7.164 28.828 2.807 1 97.62 106 ASP A N 1
ATOM 844 C CA . ASP A 1 106 ? 5.871 29.453 2.547 1 97.62 106 ASP A CA 1
ATOM 845 C C . ASP A 1 106 ? 5.133 28.75 1.415 1 97.62 106 ASP A C 1
ATOM 847 O O . ASP A 1 106 ? 3.916 28.562 1.481 1 97.62 106 ASP A O 1
ATOM 851 N N . THR A 1 107 ? 5.926 28.328 0.479 1 96.94 107 THR A N 1
ATOM 852 C CA . THR A 1 107 ? 5.352 27.594 -0.645 1 96.94 107 THR A CA 1
ATOM 853 C C . THR A 1 107 ? 4.836 26.234 -0.197 1 96.94 107 THR A C 1
ATOM 855 O O . THR A 1 107 ? 3.773 25.781 -0.632 1 96.94 107 THR A O 1
ATOM 858 N N . GLY A 1 108 ? 5.59 25.594 0.678 1 97.31 108 GLY A N 1
ATOM 859 C CA . GLY A 1 108 ? 5.164 24.312 1.226 1 97.31 108 GLY A CA 1
ATOM 860 C C . GLY A 1 108 ? 3.893 24.406 2.045 1 97.31 108 GLY A C 1
ATOM 861 O O . GLY A 1 108 ? 3.018 23.547 1.945 1 97.31 108 GLY A O 1
ATOM 862 N N . ARG A 1 109 ? 3.801 25.438 2.764 1 97.5 109 ARG A N 1
ATOM 863 C CA . ARG A 1 109 ? 2.609 25.672 3.572 1 97.5 109 ARG A CA 1
ATOM 864 C C . ARG A 1 109 ? 1.393 25.938 2.691 1 97.5 109 ARG A C 1
ATOM 866 O O . ARG A 1 109 ? 0.295 25.453 2.979 1 97.5 109 ARG A O 1
ATOM 873 N N . ALA A 1 110 ? 1.638 26.734 1.731 1 96.94 110 ALA A N 1
ATOM 874 C CA . ALA A 1 110 ? 0.556 27.047 0.801 1 96.94 110 ALA A CA 1
ATOM 875 C C . ALA A 1 110 ? 0.061 25.781 0.093 1 96.94 110 ALA A C 1
ATOM 877 O O . ALA A 1 110 ? -1.146 25.594 -0.065 1 96.94 110 ALA A O 1
ATOM 878 N N . LEU A 1 111 ? 0.968 24.969 -0.269 1 96.12 111 LEU A N 1
ATOM 879 C CA . LEU A 1 111 ? 0.611 23.719 -0.928 1 96.12 111 LEU A CA 1
ATOM 880 C C . LEU A 1 111 ? -0.186 22.812 0.011 1 96.12 111 LEU A C 1
ATOM 882 O O . LEU A 1 111 ? -1.205 22.25 -0.385 1 96.12 111 LEU A O 1
ATOM 886 N N . HIS A 1 112 ? 0.302 22.672 1.182 1 96.56 112 HIS A N 1
ATOM 887 C CA . HIS A 1 112 ? -0.406 21.875 2.174 1 96.56 112 HIS A CA 1
ATOM 888 C C . HIS A 1 112 ? -1.824 22.391 2.389 1 96.56 112 HIS A C 1
ATOM 890 O O . HIS A 1 112 ? -2.775 21.609 2.422 1 96.56 112 HIS A O 1
ATOM 896 N N . ALA A 1 113 ? -1.933 23.672 2.518 1 96.31 113 ALA A N 1
ATOM 897 C CA . ALA A 1 113 ? -3.227 24.297 2.789 1 96.31 113 ALA A CA 1
ATOM 898 C C . ALA A 1 113 ? -4.203 24.047 1.641 1 96.31 113 ALA A C 1
ATOM 900 O O . ALA A 1 113 ? -5.41 23.938 1.859 1 96.31 113 ALA A O 1
ATOM 901 N N . GLU A 1 114 ? -3.66 23.953 0.521 1 95.19 114 GLU A N 1
ATOM 902 C CA . GLU A 1 114 ? -4.48 23.75 -0.668 1 95.19 114 GLU A CA 1
ATOM 903 C C . GLU A 1 114 ? -4.859 22.281 -0.826 1 95.19 114 GLU A C 1
ATOM 905 O O . GLU A 1 114 ? -6.012 21.953 -1.13 1 95.19 114 GLU A O 1
ATOM 910 N N . LEU A 1 115 ? -3.971 21.438 -0.592 1 94.62 115 LEU A N 1
ATOM 911 C CA . LEU A 1 115 ? -4.113 20.016 -0.92 1 94.62 115 LEU A CA 1
ATOM 912 C C . LEU A 1 115 ? -4.797 19.266 0.214 1 94.62 115 LEU A C 1
ATOM 914 O O . LEU A 1 115 ? -5.582 18.344 -0.03 1 94.62 115 LEU A O 1
ATOM 918 N N . PHE A 1 116 ? -4.586 19.672 1.396 1 95.69 116 PHE A N 1
ATOM 919 C CA . PHE A 1 116 ? -5.043 18.922 2.562 1 95.69 116 PHE A CA 1
ATOM 920 C C . PHE A 1 116 ? -6.562 18.797 2.566 1 95.69 116 PHE A C 1
ATOM 922 O O . PHE A 1 116 ? -7.098 17.688 2.721 1 95.69 116 PHE A O 1
ATOM 929 N N . PRO A 1 117 ? -7.285 19.891 2.277 1 95.56 117 PRO A N 1
ATOM 930 C CA . PRO A 1 117 ? -8.742 19.766 2.281 1 95.56 117 PRO A CA 1
ATOM 931 C C . PRO A 1 117 ? -9.258 18.844 1.18 1 95.56 117 PRO A C 1
ATOM 933 O O . PRO A 1 117 ? -10.289 18.188 1.345 1 95.56 117 PRO A O 1
ATOM 936 N N . GLN A 1 118 ? -8.539 18.781 0.106 1 93.44 118 GLN A N 1
ATOM 937 C CA . GLN A 1 118 ? -8.938 17.906 -0.99 1 93.44 118 GLN A CA 1
ATOM 938 C C . GLN A 1 118 ? -8.727 16.438 -0.625 1 93.44 118 GLN A C 1
ATOM 940 O O . GLN A 1 118 ? -9.594 15.594 -0.889 1 93.44 118 GLN A O 1
ATOM 945 N N . VAL A 1 119 ? -7.637 16.156 0.01 1 93.94 119 VAL A N 1
ATOM 946 C CA . VAL A 1 119 ? -7.352 14.805 0.456 1 93.94 119 VAL A CA 1
ATOM 947 C C . VAL A 1 119 ? -8.32 14.406 1.568 1 93.94 119 VAL A C 1
ATOM 949 O O . VAL A 1 119 ? -8.797 13.273 1.609 1 93.94 119 VAL A O 1
ATOM 952 N N . GLN A 1 120 ? -8.617 15.336 2.402 1 94.56 120 GLN A N 1
ATOM 953 C CA . GLN A 1 120 ? -9.602 15.133 3.459 1 94.56 120 GLN A CA 1
ATOM 954 C C . GLN A 1 120 ? -10.953 14.734 2.879 1 94.56 120 GLN A C 1
ATOM 956 O O . GLN A 1 120 ? -11.617 13.828 3.393 1 94.56 120 GLN A O 1
ATOM 961 N N . ALA A 1 121 ? -11.344 15.398 1.855 1 94.25 121 ALA A N 1
ATOM 962 C CA . ALA A 1 121 ? -12.641 15.133 1.227 1 94.25 121 ALA A CA 1
ATOM 963 C C . ALA A 1 121 ? -12.688 13.727 0.645 1 94.25 121 ALA A C 1
ATOM 965 O O . ALA A 1 121 ? -13.703 13.031 0.766 1 94.25 121 ALA A O 1
ATOM 966 N N . ILE A 1 122 ? -11.609 13.289 0.052 1 93.44 122 ILE A N 1
ATOM 967 C CA . ILE A 1 122 ? -11.531 11.945 -0.507 1 93.44 122 ILE A CA 1
ATOM 968 C C . ILE A 1 122 ? -11.672 10.914 0.61 1 93.44 122 ILE A C 1
ATOM 970 O O . ILE A 1 122 ? -12.445 9.961 0.491 1 93.44 122 ILE A O 1
ATOM 974 N N . ASN A 1 123 ? -10.93 11.109 1.707 1 94.56 123 ASN A N 1
ATOM 975 C CA . ASN A 1 123 ? -11.016 10.219 2.857 1 94.56 123 ASN A CA 1
ATOM 976 C C . ASN A 1 123 ? -12.445 10.125 3.391 1 94.56 123 ASN A C 1
ATOM 978 O O . ASN A 1 123 ? -12.961 9.031 3.621 1 94.56 123 ASN A O 1
ATOM 982 N N . ARG A 1 124 ? -13.055 11.273 3.479 1 93.5 124 ARG A N 1
ATOM 983 C CA . ARG A 1 124 ? -14.406 11.328 4.012 1 93.5 124 ARG A CA 1
ATOM 984 C C . ARG A 1 124 ? -15.383 10.57 3.111 1 93.5 124 ARG A C 1
ATOM 986 O O . ARG A 1 124 ? -16.234 9.836 3.598 1 93.5 124 ARG A O 1
ATOM 993 N N . GLU A 1 125 ? -15.227 10.766 1.841 1 94.38 125 GLU A N 1
ATOM 994 C CA . GLU A 1 125 ? -16.109 10.094 0.886 1 94.38 125 GLU A CA 1
ATOM 995 C C . GLU A 1 125 ? -15.992 8.578 0.994 1 94.38 125 GLU A C 1
ATOM 997 O O . GLU A 1 125 ? -17 7.871 0.958 1 94.38 125 GLU A O 1
ATOM 1002 N N . LEU A 1 126 ? -14.812 8.102 1.147 1 95.69 126 LEU A N 1
ATOM 1003 C CA . LEU A 1 126 ? -14.586 6.664 1.254 1 95.69 126 LEU A CA 1
ATOM 1004 C C . LEU A 1 126 ? -15.141 6.121 2.566 1 95.69 126 LEU A C 1
ATOM 1006 O O . LEU A 1 126 ? -15.773 5.066 2.584 1 95.69 126 LEU A O 1
ATOM 1010 N N . MET A 1 127 ? -14.938 6.855 3.652 1 95 127 MET A N 1
ATOM 1011 C CA . MET A 1 127 ? -15.367 6.395 4.969 1 95 127 MET A CA 1
ATOM 1012 C C . MET A 1 127 ? -16.891 6.465 5.098 1 95 127 MET A C 1
ATOM 1014 O O . MET A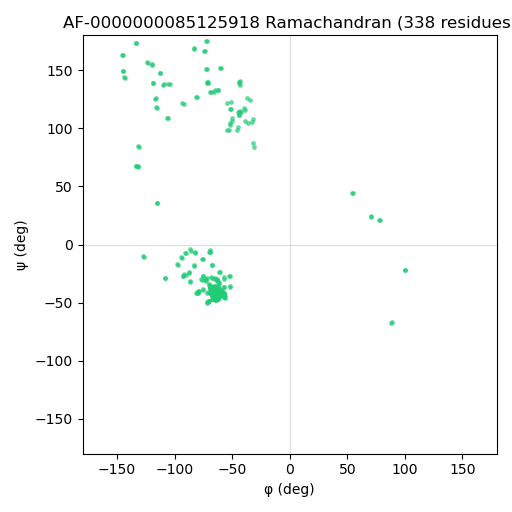 1 127 ? -17.5 5.641 5.781 1 95 127 MET A O 1
ATOM 1018 N N . ASP A 1 128 ? -17.5 7.402 4.383 1 94.5 128 ASP A N 1
ATOM 1019 C CA . ASP A 1 128 ? -18.938 7.562 4.434 1 94.5 128 ASP A CA 1
ATOM 1020 C C . ASP A 1 128 ? -19.656 6.359 3.814 1 94.5 128 ASP A C 1
ATOM 1022 O O . ASP A 1 128 ? -20.828 6.125 4.078 1 94.5 128 ASP A O 1
ATOM 1026 N N . ALA A 1 129 ? -18.969 5.555 3.037 1 95.69 129 ALA A N 1
ATOM 1027 C CA . ALA A 1 129 ? -19.531 4.387 2.367 1 95.69 129 ALA A CA 1
ATOM 1028 C C . ALA A 1 129 ? -19.578 3.184 3.307 1 95.69 129 ALA A C 1
ATOM 1030 O O . ALA A 1 129 ? -20.203 2.162 2.988 1 95.69 129 ALA A O 1
ATOM 1031 N N . VAL A 1 130 ? -19.016 3.277 4.496 1 96.19 130 VAL A N 1
ATOM 1032 C CA . VAL A 1 130 ? -18.875 2.141 5.398 1 96.19 130 VAL A CA 1
ATOM 1033 C C . VAL A 1 130 ? -19.672 2.387 6.676 1 96.19 130 VAL A C 1
ATOM 1035 O O . VAL A 1 130 ? -19.484 3.404 7.348 1 96.19 130 VAL A O 1
ATOM 1038 N N . PRO A 1 131 ? -20.547 1.473 7.02 1 95.69 131 PRO A N 1
ATOM 1039 C CA . PRO A 1 131 ? -21.281 1.612 8.281 1 95.69 131 PRO A CA 1
ATOM 1040 C C . PRO A 1 131 ? -20.359 1.649 9.5 1 95.69 131 PRO A C 1
ATOM 1042 O O . PRO A 1 131 ? -19.312 1.009 9.492 1 95.69 131 PRO A O 1
ATOM 1045 N N . GLU A 1 132 ? -20.812 2.318 10.547 1 92.94 132 GLU A N 1
ATOM 1046 C CA . GLU A 1 132 ? -20 2.59 11.727 1 92.94 132 GLU A CA 1
ATOM 1047 C C . GLU A 1 132 ? -19.516 1.296 12.367 1 92.94 132 GLU A C 1
ATOM 1049 O O . GLU A 1 132 ? -18.344 1.182 12.734 1 92.94 132 GLU A O 1
ATOM 1054 N N . PRO A 1 133 ? -20.344 0.27 12.469 1 93.12 133 PRO A N 1
ATOM 1055 C CA . PRO A 1 133 ? -19.844 -0.967 13.078 1 93.12 133 PRO A CA 1
ATOM 1056 C C . PRO A 1 133 ? -18.734 -1.622 12.273 1 93.12 133 PRO A C 1
ATOM 1058 O O . PRO A 1 133 ? -17.797 -2.189 12.859 1 93.12 133 PRO A O 1
ATOM 1061 N N . GLU A 1 134 ? -18.781 -1.558 10.984 1 94 134 GLU A N 1
ATOM 1062 C CA . GLU A 1 134 ? -17.734 -2.115 10.133 1 94 134 GLU A CA 1
ATOM 1063 C C . GLU A 1 134 ? -16.438 -1.31 10.242 1 94 134 GLU A C 1
ATOM 1065 O O . GLU A 1 134 ? -15.352 -1.876 10.227 1 94 134 GLU A O 1
ATOM 1070 N N . LEU A 1 135 ? -16.625 -0.039 10.406 1 93.44 135 LEU A N 1
ATOM 1071 C CA . LEU A 1 135 ? -15.461 0.817 10.57 1 93.44 135 LEU A CA 1
ATOM 1072 C C . LEU A 1 135 ? -14.734 0.51 11.875 1 93.44 135 LEU A C 1
ATOM 1074 O O . LEU A 1 135 ? -13.5 0.436 11.906 1 93.44 135 LEU A O 1
ATOM 1078 N N . GLN A 1 136 ? -15.484 0.31 12.867 1 92.94 136 GLN A N 1
ATOM 1079 C CA . GLN A 1 136 ? -14.914 -0.012 14.172 1 92.94 136 GLN A CA 1
ATOM 1080 C C . GLN A 1 136 ? -14.172 -1.346 14.133 1 92.94 136 GLN A C 1
ATOM 1082 O O . GLN A 1 136 ? -13.07 -1.466 14.672 1 92.94 136 GLN A O 1
ATOM 1087 N N . ALA A 1 137 ? -14.789 -2.312 13.555 1 94.25 137 ALA A N 1
ATOM 1088 C CA . ALA A 1 137 ? -14.172 -3.633 13.43 1 94.25 137 ALA A CA 1
ATOM 1089 C C . ALA A 1 137 ? -12.898 -3.564 12.594 1 94.25 137 ALA A C 1
ATOM 1091 O O . ALA A 1 137 ? -11.914 -4.238 12.898 1 94.25 137 ALA A O 1
ATOM 1092 N N . MET A 1 138 ? -12.938 -2.766 11.531 1 94.31 138 MET A N 1
ATOM 1093 C CA . MET A 1 138 ? -11.773 -2.605 10.672 1 94.31 138 MET A CA 1
ATOM 1094 C C . MET A 1 138 ? -10.625 -1.946 11.43 1 94.31 138 MET A C 1
ATOM 1096 O O . MET A 1 138 ? -9.477 -2.375 11.32 1 94.31 138 MET A O 1
ATOM 1100 N N . ALA A 1 139 ? -10.953 -0.939 12.203 1 93.5 139 ALA A N 1
ATOM 1101 C CA . ALA A 1 139 ? -9.938 -0.265 13 1 93.5 139 ALA A CA 1
ATOM 1102 C C . ALA A 1 139 ? -9.297 -1.229 14 1 93.5 139 ALA A C 1
ATOM 1104 O O . ALA A 1 139 ? -8.078 -1.238 14.164 1 93.5 139 ALA A O 1
ATOM 1105 N N . SER A 1 140 ? -10.133 -2.021 14.625 1 94.75 140 SER A N 1
ATOM 1106 C CA . SER A 1 140 ? -9.641 -3.014 15.578 1 94.75 140 SER A CA 1
ATOM 1107 C C . SER A 1 140 ? -8.781 -4.062 14.883 1 94.75 140 SER A C 1
ATOM 1109 O O . SER A 1 140 ? -7.715 -4.434 15.391 1 94.75 140 SER A O 1
ATOM 1111 N N . ALA A 1 141 ? -9.203 -4.504 13.75 1 95.56 141 ALA A N 1
ATOM 1112 C CA . ALA A 1 141 ? -8.453 -5.496 12.984 1 95.56 141 ALA A CA 1
ATOM 1113 C C . ALA A 1 141 ? -7.094 -4.945 12.555 1 95.56 141 ALA A C 1
ATOM 1115 O O . ALA A 1 141 ? -6.078 -5.633 12.664 1 95.56 141 ALA A O 1
ATOM 1116 N N . PHE A 1 142 ? -7.102 -3.658 12.078 1 95.31 142 PHE A N 1
ATOM 1117 C CA . PHE A 1 142 ? -5.852 -3.018 11.688 1 95.31 142 PHE A CA 1
ATOM 1118 C C . PHE A 1 142 ? -4.867 -3.002 12.852 1 95.31 142 PHE A C 1
ATOM 1120 O O . PHE A 1 142 ? -3.688 -3.32 12.68 1 95.31 142 PHE A O 1
ATOM 1127 N N . ALA A 1 143 ? -5.355 -2.695 14.023 1 94.69 143 ALA A N 1
ATOM 1128 C CA . ALA A 1 143 ? -4.496 -2.621 15.203 1 94.69 143 ALA A CA 1
ATOM 1129 C C . ALA A 1 143 ? -3.91 -3.99 15.539 1 94.69 143 ALA A C 1
ATOM 1131 O O . ALA A 1 143 ? -2.721 -4.105 15.844 1 94.69 143 ALA A O 1
ATOM 1132 N N . ARG A 1 144 ? -4.664 -4.996 15.445 1 96.81 144 ARG A N 1
ATOM 1133 C CA . ARG A 1 144 ? -4.211 -6.352 15.75 1 96.81 144 ARG A CA 1
ATOM 1134 C C . ARG A 1 144 ? -3.18 -6.824 14.727 1 96.81 144 ARG A C 1
ATOM 1136 O O . ARG A 1 144 ? -2.17 -7.43 15.094 1 96.81 144 ARG A O 1
ATOM 1143 N N . ILE A 1 145 ? -3.465 -6.535 13.484 1 96.69 145 ILE A N 1
ATOM 1144 C CA . ILE A 1 145 ? -2.562 -6.965 12.422 1 96.69 145 ILE A CA 1
ATOM 1145 C C . ILE A 1 145 ? -1.226 -6.242 12.547 1 96.69 145 ILE A C 1
ATOM 1147 O O . ILE A 1 145 ? -0.164 -6.852 12.406 1 96.69 145 ILE A O 1
ATOM 1151 N N . ARG A 1 146 ? -1.272 -4.961 12.789 1 94.69 146 ARG A N 1
ATOM 1152 C CA . ARG A 1 146 ? -0.042 -4.195 12.961 1 94.69 146 ARG A CA 1
ATOM 1153 C C . ARG A 1 146 ? 0.777 -4.727 14.133 1 94.69 146 ARG A C 1
ATOM 1155 O O . ARG A 1 146 ? 2 -4.844 14.039 1 94.69 146 ARG A O 1
ATOM 1162 N N . THR A 1 147 ? 0.124 -5.035 15.227 1 95.69 147 THR A N 1
ATOM 1163 C CA . THR A 1 147 ? 0.801 -5.586 16.391 1 95.69 147 THR A CA 1
ATOM 1164 C C . THR A 1 147 ? 1.444 -6.93 16.062 1 95.69 147 THR A C 1
ATOM 1166 O O . THR A 1 147 ? 2.609 -7.164 16.391 1 95.69 147 THR A O 1
ATOM 1169 N N . ARG A 1 148 ? 0.689 -7.762 15.422 1 95.94 148 ARG A N 1
ATOM 1170 C CA . ARG A 1 148 ? 1.209 -9.078 15.062 1 95.94 148 ARG A CA 1
ATOM 1171 C C . ARG A 1 148 ? 2.381 -8.961 14.094 1 95.94 148 ARG A C 1
ATOM 1173 O O . ARG A 1 148 ? 3.357 -9.703 14.203 1 95.94 148 ARG A O 1
ATOM 1180 N N . ALA A 1 149 ? 2.268 -8.047 13.148 1 94.56 149 ALA A N 1
ATOM 1181 C CA . ALA A 1 149 ? 3.348 -7.816 12.195 1 94.56 149 ALA A CA 1
ATOM 1182 C C . ALA A 1 149 ? 4.633 -7.398 12.906 1 94.56 149 ALA A C 1
ATOM 1184 O O . ALA A 1 149 ? 5.723 -7.859 12.562 1 94.56 149 ALA A O 1
ATOM 1185 N N . ARG A 1 150 ? 4.492 -6.598 13.852 1 90.56 150 ARG A N 1
ATOM 1186 C CA . ARG A 1 150 ? 5.645 -6.148 14.625 1 90.56 150 ARG A CA 1
ATOM 1187 C C . ARG A 1 150 ? 6.273 -7.309 15.391 1 90.56 150 ARG A C 1
ATOM 1189 O O . ARG A 1 150 ? 7.5 -7.41 15.484 1 90.56 150 ARG A O 1
ATOM 1196 N N . GLU A 1 151 ? 5.473 -8.133 15.922 1 92.69 151 GLU A N 1
ATOM 1197 C CA . GLU A 1 151 ? 5.949 -9.297 16.672 1 92.69 151 GLU A CA 1
ATOM 1198 C C . GLU A 1 151 ? 6.711 -10.258 15.758 1 92.69 151 GLU A C 1
ATOM 1200 O O . GLU A 1 151 ? 7.742 -10.805 16.156 1 92.69 151 GLU A O 1
ATOM 1205 N N . LEU A 1 152 ? 6.156 -10.406 14.633 1 90.19 152 LEU A N 1
ATOM 1206 C CA . LEU A 1 152 ? 6.801 -11.297 13.68 1 90.19 152 LEU A CA 1
ATOM 1207 C C . LEU A 1 152 ? 8.156 -10.75 13.242 1 90.19 152 LEU A C 1
ATOM 1209 O O . LEU A 1 152 ? 9.102 -11.508 13.023 1 90.19 152 LEU A O 1
ATOM 1213 N N . GLU A 1 153 ? 8.234 -9.469 13.016 1 85.31 153 GLU A N 1
ATOM 1214 C CA . GLU A 1 153 ? 9.492 -8.828 12.641 1 85.31 153 GLU A CA 1
ATOM 1215 C C . GLU A 1 153 ? 10.531 -8.953 13.758 1 85.31 153 GLU A C 1
ATOM 1217 O O . GLU A 1 153 ? 11.719 -9.148 13.484 1 85.31 153 GLU A O 1
ATOM 1222 N N . ALA A 1 154 ? 10.086 -8.82 14.898 1 82.38 154 ALA A N 1
ATOM 1223 C CA . ALA A 1 154 ? 10.969 -8.891 16.062 1 82.38 154 ALA A CA 1
ATOM 1224 C C . ALA A 1 154 ? 11.523 -10.297 16.25 1 82.38 154 ALA A C 1
ATOM 1226 O O . ALA A 1 154 ? 12.625 -10.477 16.766 1 82.38 154 ALA A O 1
ATOM 1227 N N . SER A 1 155 ? 10.82 -11.227 15.844 1 79.94 155 SER A N 1
ATOM 1228 C CA . SER A 1 155 ? 11.219 -12.617 16.016 1 79.94 155 SER A CA 1
ATOM 1229 C C . SER A 1 155 ? 12.172 -13.062 14.914 1 79.94 155 SER A C 1
ATOM 1231 O O . SER A 1 155 ? 12.828 -14.102 15.031 1 79.94 155 SER A O 1
ATOM 1233 N N . SER A 1 156 ? 12.281 -12.375 13.727 1 69.81 156 SER A N 1
ATOM 1234 C CA . SER A 1 156 ? 13.195 -12.711 12.648 1 69.81 156 SER A CA 1
ATOM 1235 C C . SER A 1 156 ? 13.93 -11.477 12.125 1 69.81 156 SER A C 1
ATOM 1237 O O . SER A 1 156 ? 13.664 -11.016 11.016 1 69.81 156 SER A O 1
ATOM 1239 N N . PRO A 1 157 ? 14.758 -10.961 12.961 1 61.41 157 PRO A N 1
ATOM 1240 C CA . PRO A 1 157 ? 15.398 -9.719 12.547 1 61.41 157 PRO A CA 1
ATOM 1241 C C . PRO A 1 157 ? 16.266 -9.891 11.297 1 61.41 157 PRO A C 1
ATOM 1243 O O . PRO A 1 157 ? 16.781 -10.984 11.039 1 61.41 157 PRO A O 1
ATOM 1246 N N . PRO A 1 158 ? 16.094 -8.961 10.344 1 58.62 158 PRO A N 1
ATOM 1247 C CA . PRO A 1 158 ? 16.938 -9.047 9.148 1 58.62 158 PRO A CA 1
ATOM 1248 C C . PRO A 1 158 ? 18.406 -9.344 9.477 1 58.62 158 PRO A C 1
ATOM 1250 O O . PRO A 1 158 ? 18.875 -9.031 10.578 1 58.62 158 PRO A O 1
ATOM 1253 N N . PRO A 1 159 ? 18.859 -10.18 8.594 1 54.41 159 PRO A N 1
ATOM 1254 C CA . PRO A 1 159 ? 20.281 -10.398 8.859 1 54.41 159 PRO A CA 1
ATOM 1255 C C . PRO A 1 159 ? 21.062 -9.094 8.969 1 54.41 159 PRO A C 1
ATOM 1257 O O . PRO A 1 159 ? 20.734 -8.109 8.289 1 54.41 159 PRO A O 1
ATOM 1260 N N . LYS A 1 160 ? 21.547 -8.945 10.094 1 47.69 160 LYS A N 1
ATOM 1261 C CA . LYS A 1 160 ? 22.391 -7.77 10.297 1 47.69 160 LYS A CA 1
ATOM 1262 C C . LYS A 1 160 ? 23.359 -7.582 9.125 1 47.69 160 LYS A C 1
ATOM 1264 O O . LYS A 1 160 ? 23.938 -8.547 8.633 1 47.69 160 LYS A O 1
ATOM 1269 N N . ALA A 1 161 ? 23.172 -6.465 8.344 1 50.12 161 ALA A N 1
ATOM 1270 C CA . ALA A 1 161 ? 24.172 -6.152 7.328 1 50.12 161 ALA A CA 1
ATOM 1271 C C . ALA A 1 161 ? 25.578 -6.488 7.82 1 50.12 161 ALA A C 1
ATOM 1273 O O . ALA A 1 161 ? 25.891 -6.301 9 1 50.12 161 ALA A O 1
ATOM 1274 N N . PRO A 1 162 ? 26.172 -7.258 7 1 45.75 162 PRO A N 1
ATOM 1275 C CA . PRO A 1 162 ? 27.531 -7.512 7.469 1 45.75 162 PRO A CA 1
ATOM 1276 C C . PRO A 1 162 ? 28.281 -6.23 7.824 1 45.75 162 PRO A C 1
ATOM 1278 O O . PRO A 1 162 ? 28.109 -5.207 7.16 1 45.75 162 PRO A O 1
ATOM 1281 N N . ARG A 1 163 ? 28.5 -5.996 9.062 1 45.81 163 ARG A N 1
ATOM 1282 C CA . ARG A 1 163 ? 29.375 -4.887 9.445 1 45.81 163 ARG A CA 1
ATOM 1283 C C . ARG A 1 163 ? 30.562 -4.777 8.5 1 45.81 163 ARG A C 1
ATOM 1285 O O . ARG A 1 163 ? 31.234 -5.773 8.219 1 45.81 163 ARG A O 1
ATOM 1292 N N . ASN A 1 164 ? 30.5 -3.773 7.676 1 45.78 164 ASN A N 1
ATOM 1293 C CA . ASN A 1 164 ? 31.688 -3.508 6.867 1 45.78 164 ASN A CA 1
ATOM 1294 C C . ASN A 1 164 ? 32.969 -3.877 7.613 1 45.78 164 ASN A C 1
ATOM 1296 O O . ASN A 1 164 ? 33.312 -3.248 8.617 1 45.78 164 ASN A O 1
ATOM 1300 N N . ARG A 1 165 ? 33.375 -5.035 7.531 1 45.53 165 ARG A N 1
ATOM 1301 C CA . ARG A 1 165 ? 34.719 -5.352 8 1 45.53 165 ARG A CA 1
ATOM 1302 C C . ARG A 1 165 ? 35.75 -4.328 7.492 1 45.53 165 ARG A C 1
ATOM 1304 O O . ARG A 1 165 ? 35.844 -4.086 6.289 1 45.53 165 ARG A O 1
ATOM 1311 N N . ARG A 1 166 ? 36.188 -3.312 8.234 1 48.72 166 ARG A N 1
ATOM 1312 C CA . ARG A 1 166 ? 37.312 -2.432 7.965 1 48.72 166 ARG A CA 1
ATOM 1313 C C . ARG A 1 166 ? 38.406 -3.17 7.211 1 48.72 166 ARG A C 1
ATOM 1315 O O . ARG A 1 166 ? 38.812 -4.258 7.617 1 48.72 166 ARG A O 1
ATOM 1322 N N . LYS A 1 167 ? 38.594 -2.883 5.953 1 48.47 167 LYS A N 1
ATOM 1323 C CA . LYS A 1 167 ? 39.781 -3.352 5.234 1 48.47 167 LYS A CA 1
ATOM 1324 C C . LYS A 1 167 ? 41.031 -3.26 6.105 1 48.47 167 LYS A C 1
ATOM 1326 O O . LYS A 1 167 ? 41.312 -2.203 6.668 1 48.47 167 LYS A O 1
ATOM 1331 N N . PRO A 1 168 ? 41.625 -4.25 6.398 1 48.03 168 PRO A N 1
ATOM 1332 C CA . PRO A 1 168 ? 42.875 -4.117 7.133 1 48.03 168 PRO A CA 1
ATOM 1333 C C . PRO A 1 168 ? 43.875 -3.189 6.438 1 48.03 168 PRO A C 1
ATOM 1335 O O . PRO A 1 168 ? 43.938 -3.158 5.207 1 48.03 168 PRO A O 1
ATOM 1338 N N . ALA A 1 169 ? 44.344 -2.096 7.109 1 43.94 169 ALA A N 1
ATOM 1339 C CA . ALA A 1 169 ? 45.375 -1.197 6.637 1 43.94 169 ALA A CA 1
ATOM 1340 C C . ALA A 1 169 ? 46.562 -1.982 6.062 1 43.94 169 ALA A C 1
ATOM 1342 O O . ALA A 1 169 ? 47 -2.967 6.656 1 43.94 169 ALA A O 1
ATOM 1343 N N . ALA A 1 170 ? 46.75 -1.822 4.699 1 46.69 170 ALA A N 1
ATOM 1344 C CA . ALA A 1 170 ? 47.938 -2.402 4.074 1 46.69 170 ALA A CA 1
ATOM 1345 C C . ALA A 1 170 ? 49.156 -2.16 4.93 1 46.69 170 ALA A C 1
ATOM 1347 O O . ALA A 1 170 ? 49.344 -1.07 5.48 1 46.69 170 ALA A O 1
ATOM 1348 N N . PRO A 1 171 ? 49.969 -3.137 4.984 1 51.47 171 PRO A N 1
ATOM 1349 C CA . PRO A 1 171 ? 51.219 -2.787 5.672 1 51.47 171 PRO A CA 1
ATOM 1350 C C . PRO A 1 171 ? 51.906 -1.566 5.062 1 51.47 171 PRO A C 1
ATOM 1352 O O . PRO A 1 171 ? 51.719 -1.283 3.875 1 51.47 171 PRO A O 1
ATOM 1355 N N . MET B 1 1 ? -8.219 3.191 21.641 1 46.94 1 MET B N 1
ATOM 1356 C CA . MET B 1 1 ? -9.398 3.049 20.797 1 46.94 1 MET B CA 1
ATOM 1357 C C . MET B 1 1 ? -9.367 4.059 19.656 1 46.94 1 MET B C 1
ATOM 1359 O O . MET B 1 1 ? -9.219 5.258 19.875 1 46.94 1 MET B O 1
ATOM 1363 N N . THR B 1 2 ? -8.977 3.527 18.516 1 58.25 2 THR B N 1
ATOM 1364 C CA . THR B 1 2 ? -8.961 4.484 17.406 1 58.25 2 THR B CA 1
ATOM 1365 C C . THR B 1 2 ? -10.305 5.203 17.297 1 58.25 2 THR B C 1
ATOM 1367 O O . THR B 1 2 ? -11.359 4.566 17.281 1 58.25 2 THR B O 1
ATOM 1370 N N . ASP B 1 3 ? -10.359 6.445 17.734 1 67.5 3 ASP B N 1
ATOM 1371 C CA . ASP B 1 3 ? -11.539 7.301 17.625 1 67.5 3 ASP B CA 1
ATOM 1372 C C . ASP B 1 3 ? -12.023 7.383 16.188 1 67.5 3 ASP B C 1
ATOM 1374 O O . ASP B 1 3 ? -11.359 7.988 15.336 1 67.5 3 ASP B O 1
ATOM 1378 N N . LEU B 1 4 ? -13.086 6.531 15.883 1 73.75 4 LEU B N 1
ATOM 1379 C CA . LEU B 1 4 ? -13.664 6.438 14.547 1 73.75 4 LEU B CA 1
ATOM 1380 C C . LEU B 1 4 ? -14.031 7.816 14.016 1 73.75 4 LEU B C 1
ATOM 1382 O O . LEU B 1 4 ? -14.094 8.023 12.805 1 73.75 4 LEU B O 1
ATOM 1386 N N . HIS B 1 5 ? -14.305 8.68 15.008 1 78.5 5 HIS B N 1
ATOM 1387 C CA . HIS B 1 5 ? -14.625 10.039 14.594 1 78.5 5 HIS B CA 1
ATOM 1388 C C . HIS B 1 5 ? -13.453 10.68 13.852 1 78.5 5 HIS B C 1
ATOM 1390 O O . HIS B 1 5 ? -13.656 11.445 12.906 1 78.5 5 HIS B O 1
ATOM 1396 N N . ARG B 1 6 ? -12.375 10.141 14.148 1 83.38 6 ARG B N 1
ATOM 1397 C CA . ARG B 1 6 ? -11.172 10.688 13.531 1 83.38 6 ARG B CA 1
ATOM 1398 C C . ARG B 1 6 ? -11.055 10.242 12.078 1 83.38 6 ARG B C 1
ATOM 1400 O O . ARG B 1 6 ? -10.633 11.016 11.211 1 83.38 6 ARG B O 1
ATOM 1407 N N . TRP B 1 7 ? -11.555 9.062 11.75 1 86 7 TRP B N 1
ATOM 1408 C CA . TRP B 1 7 ? -11.469 8.578 10.375 1 86 7 TRP B CA 1
ATOM 1409 C C . TRP B 1 7 ? -12.477 9.281 9.477 1 86 7 TRP B C 1
ATOM 1411 O O . TRP B 1 7 ? -12.219 9.5 8.297 1 86 7 TRP B O 1
ATOM 1421 N N . ARG B 1 8 ? -13.594 9.75 10.031 1 87 8 ARG B N 1
ATOM 1422 C CA . ARG B 1 8 ? -14.656 10.375 9.25 1 87 8 ARG B CA 1
ATOM 1423 C C . ARG B 1 8 ? -14.438 11.883 9.141 1 87 8 ARG B C 1
ATOM 1425 O O . ARG B 1 8 ? -14.906 12.523 8.203 1 87 8 ARG B O 1
ATOM 1432 N N . HIS B 1 9 ? -13.727 12.375 10.18 1 88.25 9 HIS B N 1
ATOM 1433 C CA . HIS B 1 9 ? -13.445 13.805 10.203 1 88.25 9 HIS B CA 1
ATOM 1434 C C . HIS B 1 9 ? -11.969 14.07 10.492 1 88.25 9 HIS B C 1
ATOM 1436 O O . HIS B 1 9 ? -11.625 14.656 11.523 1 88.25 9 HIS B O 1
ATOM 1442 N N . PRO B 1 10 ? -11.172 13.664 9.508 1 89.25 10 PRO B N 1
ATOM 1443 C CA . PRO B 1 10 ? -9.734 13.773 9.766 1 89.25 10 PRO B CA 1
ATOM 1444 C C . PRO B 1 10 ? -9.25 15.219 9.836 1 89.25 10 PRO B C 1
ATOM 1446 O O . PRO B 1 10 ? -9.602 16.031 8.969 1 89.25 10 PRO B O 1
ATOM 1449 N N . ALA B 1 11 ? -8.492 15.57 10.859 1 89.44 11 ALA B N 1
ATOM 1450 C CA . ALA B 1 11 ? -7.957 16.922 11.047 1 89.44 11 ALA B CA 1
ATOM 1451 C C . ALA B 1 11 ? -6.453 16.953 10.797 1 89.44 11 ALA B C 1
ATOM 1453 O O . ALA B 1 11 ? -5.887 18 10.516 1 89.44 11 ALA B O 1
ATOM 1454 N N . VAL B 1 12 ? -5.895 15.844 11.055 1 89.75 12 VAL B N 1
ATOM 1455 C CA . VAL B 1 12 ? -4.457 15.688 10.852 1 89.75 12 VAL B CA 1
ATOM 1456 C C . VAL B 1 12 ? -4.18 14.391 10.109 1 89.75 12 VAL B C 1
ATOM 1458 O O . VAL B 1 12 ? -5.082 13.57 9.906 1 89.75 12 VAL B O 1
ATOM 1461 N N . LEU B 1 13 ? -2.971 14.141 9.719 1 90.31 13 LEU B N 1
ATOM 1462 C CA . LEU B 1 13 ? -2.584 12.969 8.945 1 90.31 13 LEU B CA 1
ATOM 1463 C C . LEU B 1 13 ? -2.945 11.688 9.688 1 90.31 13 LEU B C 1
ATOM 1465 O O . LEU B 1 13 ? -3.496 10.75 9.094 1 90.31 13 LEU B O 1
ATOM 1469 N N . ASP B 1 14 ? -2.721 11.648 10.969 1 88.75 14 ASP B N 1
ATOM 1470 C CA . ASP B 1 14 ? -2.914 10.453 11.789 1 88.75 14 ASP B CA 1
ATOM 1471 C C . ASP B 1 14 ? -4.395 10.117 11.93 1 88.75 14 ASP B C 1
ATOM 1473 O O . ASP B 1 14 ? -4.75 9.039 12.406 1 88.75 14 ASP B O 1
ATOM 1477 N N . ASP B 1 15 ? -5.234 11.047 11.398 1 89.69 15 ASP B N 1
ATOM 1478 C CA . ASP B 1 15 ? -6.672 10.781 11.398 1 89.69 15 ASP B CA 1
ATOM 1479 C C . ASP B 1 15 ? -7.117 10.141 10.094 1 89.69 15 ASP B C 1
ATOM 1481 O O . ASP B 1 15 ? -8.25 9.672 9.977 1 89.69 15 ASP B O 1
ATOM 1485 N N . MET B 1 16 ? -6.246 10.164 9.148 1 91.44 16 MET B N 1
ATOM 1486 C CA . MET B 1 16 ? -6.621 9.75 7.797 1 91.44 16 MET B CA 1
ATOM 1487 C C . MET B 1 16 ? -6.621 8.227 7.676 1 91.44 16 MET B C 1
ATOM 1489 O O . MET B 1 16 ? -5.621 7.574 7.98 1 91.44 16 MET B O 1
ATOM 1493 N N . PHE B 1 17 ? -7.781 7.711 7.188 1 92.25 17 PHE B N 1
ATOM 1494 C CA . PHE B 1 17 ? -7.871 6.277 6.938 1 92.25 17 PHE B CA 1
ATOM 1495 C C . PHE B 1 17 ? -6.785 5.828 5.969 1 92.25 17 PHE B C 1
ATOM 1497 O O . PHE B 1 17 ? -6.129 4.809 6.191 1 92.25 17 PHE B O 1
ATOM 1504 N N . LEU B 1 18 ? -6.602 6.602 4.922 1 92.56 18 LEU B N 1
ATOM 1505 C CA . LEU B 1 18 ? -5.645 6.25 3.881 1 92.56 18 LEU B CA 1
ATOM 1506 C C . LEU B 1 18 ? -4.23 6.172 4.445 1 92.56 18 LEU B C 1
ATOM 1508 O O . LEU B 1 18 ? -3.418 5.367 3.988 1 92.56 18 LEU B O 1
ATOM 1512 N N . TYR B 1 19 ? -3.984 7.008 5.41 1 92.56 19 TYR B N 1
ATOM 1513 C CA . TYR B 1 19 ? -2.688 6.941 6.074 1 92.56 19 TYR B CA 1
ATOM 1514 C C . TYR B 1 19 ? -2.549 5.641 6.859 1 92.56 19 TYR B C 1
ATOM 1516 O O . TYR B 1 19 ? -1.502 4.988 6.816 1 92.56 19 TYR B O 1
ATOM 1524 N N . HIS B 1 20 ? -3.57 5.219 7.605 1 92.12 20 HIS B N 1
ATOM 1525 C CA . HIS B 1 20 ? -3.555 3.969 8.359 1 92.12 20 HIS B CA 1
ATOM 1526 C C . HIS B 1 20 ? -3.465 2.764 7.43 1 92.12 20 HIS B C 1
ATOM 1528 O O . HIS B 1 20 ? -2.826 1.764 7.762 1 92.12 20 HIS B O 1
ATOM 1534 N N . LEU B 1 21 ? -4.121 2.861 6.32 1 94.25 21 LEU B N 1
ATOM 1535 C CA . LEU B 1 21 ? -4.031 1.814 5.305 1 94.25 21 LEU B CA 1
ATOM 1536 C C . LEU B 1 21 ? -2.6 1.663 4.805 1 94.25 21 LEU B C 1
ATOM 1538 O O . LEU B 1 21 ? -2.092 0.545 4.695 1 94.25 21 LEU B O 1
ATOM 1542 N N . ALA B 1 22 ? -1.926 2.762 4.516 1 92.69 22 ALA B N 1
ATOM 1543 C CA . ALA B 1 22 ? -0.538 2.75 4.059 1 92.69 22 ALA B CA 1
ATOM 1544 C C . ALA B 1 22 ? 0.385 2.166 5.125 1 92.69 22 ALA B C 1
ATOM 1546 O O . ALA B 1 22 ? 1.276 1.372 4.816 1 92.69 22 ALA B O 1
ATOM 1547 N N . ARG B 1 23 ? 0.196 2.559 6.348 1 91.5 23 ARG B N 1
ATOM 1548 C CA . ARG B 1 23 ? 1.004 2.051 7.453 1 91.5 23 ARG B CA 1
ATOM 1549 C C . ARG B 1 23 ? 0.791 0.552 7.641 1 91.5 23 ARG B C 1
ATOM 1551 O O . ARG B 1 23 ? 1.737 -0.183 7.93 1 91.5 23 ARG B O 1
ATOM 1558 N N . LEU B 1 24 ? -0.449 0.132 7.535 1 94.75 24 LEU B N 1
ATOM 1559 C CA . LEU B 1 24 ? -0.757 -1.289 7.656 1 94.75 24 LEU B CA 1
ATOM 1560 C C . LEU B 1 24 ? -0.068 -2.088 6.555 1 94.75 24 LEU B C 1
ATOM 1562 O O . LEU B 1 24 ? 0.513 -3.143 6.816 1 94.75 24 LEU B O 1
ATOM 1566 N N . GLN B 1 25 ? -0.16 -1.611 5.348 1 93.56 25 GLN B N 1
ATOM 1567 C CA . GLN B 1 25 ? 0.475 -2.293 4.227 1 93.56 25 GLN B CA 1
ATOM 1568 C C . GLN B 1 25 ? 1.982 -2.406 4.434 1 93.56 25 GLN B C 1
ATOM 1570 O O . GLN B 1 25 ? 2.572 -3.459 4.18 1 93.56 25 GLN B O 1
ATOM 1575 N N . ALA B 1 26 ? 2.59 -1.348 4.895 1 90.62 26 ALA B N 1
ATOM 1576 C CA . ALA B 1 26 ? 4.031 -1.348 5.141 1 90.62 26 ALA B CA 1
ATOM 1577 C C . ALA B 1 26 ? 4.402 -2.365 6.215 1 90.62 26 ALA B C 1
ATOM 1579 O O . ALA B 1 26 ? 5.344 -3.143 6.047 1 90.62 26 ALA B O 1
ATOM 1580 N N . ALA B 1 27 ? 3.662 -2.389 7.25 1 91.31 27 ALA B N 1
ATOM 1581 C CA . ALA B 1 27 ? 3.961 -3.281 8.367 1 91.31 27 ALA B CA 1
ATOM 1582 C C . ALA B 1 27 ? 3.678 -4.734 7.996 1 91.31 27 ALA B C 1
ATOM 1584 O O . ALA B 1 27 ? 4.539 -5.602 8.156 1 91.31 27 ALA B O 1
ATOM 1585 N N . ALA B 1 28 ? 2.504 -4.938 7.453 1 93 28 ALA B N 1
ATOM 1586 C CA . ALA B 1 28 ? 2.045 -6.293 7.172 1 93 28 ALA B CA 1
ATOM 1587 C C . ALA B 1 28 ? 2.793 -6.891 5.98 1 93 28 ALA B C 1
ATOM 1589 O O . ALA B 1 28 ? 3 -8.102 5.918 1 93 28 ALA B O 1
ATOM 1590 N N . GLY B 1 29 ? 3.164 -6.039 5.082 1 93.44 29 GLY B N 1
ATOM 1591 C CA . GLY B 1 29 ? 3.814 -6.52 3.871 1 93.44 29 GLY B CA 1
ATOM 1592 C C . GLY B 1 29 ? 5.324 -6.59 3.994 1 93.44 29 GLY B C 1
ATOM 1593 O O . GLY B 1 29 ? 6 -7.129 3.115 1 93.44 29 GLY B O 1
ATOM 1594 N N . SER B 1 30 ? 5.914 -6.102 5.043 1 90.38 30 SER B N 1
ATOM 1595 C CA . SER B 1 30 ? 7.359 -5.938 5.172 1 90.38 30 SER B CA 1
ATOM 1596 C C . SER B 1 30 ? 8.078 -7.281 5.086 1 90.38 30 SER B C 1
ATOM 1598 O O . SER B 1 30 ? 9.102 -7.402 4.414 1 90.38 30 SER B O 1
ATOM 1600 N N . ARG B 1 31 ? 7.527 -8.273 5.703 1 89.69 31 ARG B N 1
ATOM 1601 C CA . ARG B 1 31 ? 8.156 -9.586 5.703 1 89.69 31 ARG B CA 1
ATOM 1602 C C . ARG B 1 31 ? 8.148 -10.203 4.309 1 89.69 31 ARG B C 1
ATOM 1604 O O . ARG B 1 31 ? 9.102 -10.875 3.91 1 89.69 31 ARG B O 1
ATOM 1611 N N . VAL B 1 32 ? 7.121 -9.961 3.619 1 92 32 VAL B N 1
ATOM 1612 C CA . VAL B 1 32 ? 7.023 -10.477 2.258 1 92 32 VAL B CA 1
ATOM 1613 C C . VAL B 1 32 ? 8.039 -9.773 1.363 1 92 32 VAL B C 1
ATOM 1615 O O . VAL B 1 32 ? 8.719 -10.414 0.556 1 92 32 VAL B O 1
ATOM 1618 N N . VAL B 1 33 ? 8.141 -8.547 1.539 1 90 33 VAL B N 1
ATOM 1619 C CA . VAL B 1 33 ? 9.094 -7.762 0.761 1 90 33 VAL B CA 1
ATOM 1620 C C . VAL B 1 33 ? 10.508 -8.25 1.038 1 90 33 VAL B C 1
ATOM 1622 O O . VAL B 1 33 ? 11.289 -8.469 0.109 1 90 33 VAL B O 1
ATOM 1625 N N . ARG B 1 34 ? 10.797 -8.445 2.264 1 88.5 34 ARG B N 1
ATOM 1626 C CA . ARG B 1 34 ? 12.125 -8.914 2.646 1 88.5 34 ARG B CA 1
ATOM 1627 C C . ARG B 1 34 ? 12.414 -10.297 2.07 1 88.5 34 ARG B C 1
ATOM 1629 O O . ARG B 1 34 ? 13.523 -10.562 1.606 1 88.5 34 ARG B O 1
ATOM 1636 N N . LEU B 1 35 ? 11.414 -11.086 2.137 1 88.75 35 LEU B N 1
ATOM 1637 C CA . LEU B 1 35 ? 11.547 -12.43 1.585 1 88.75 35 LEU B CA 1
ATOM 1638 C C . LEU B 1 35 ? 11.797 -12.375 0.081 1 88.75 35 LEU B C 1
ATOM 1640 O O . LEU B 1 35 ? 12.734 -13 -0.419 1 88.75 35 LEU B O 1
ATOM 1644 N N . CYS B 1 36 ? 11.062 -11.562 -0.659 1 91.81 36 CYS B N 1
ATOM 1645 C CA . CYS B 1 36 ? 11.148 -11.477 -2.111 1 91.81 36 CYS B CA 1
ATOM 1646 C C . CYS B 1 36 ? 12.438 -10.797 -2.545 1 91.81 36 CYS B C 1
ATOM 1648 O O . CYS B 1 36 ? 13.195 -11.344 -3.344 1 91.81 36 CYS B O 1
ATOM 1650 N N . GLU B 1 37 ? 12.695 -9.703 -1.989 1 88.5 37 GLU B N 1
ATOM 1651 C CA . GLU B 1 37 ? 13.82 -8.891 -2.428 1 88.5 37 GLU B CA 1
ATOM 1652 C C . GLU B 1 37 ? 15.141 -9.422 -1.863 1 88.5 37 GLU B C 1
ATOM 1654 O O . GLU B 1 37 ? 16.172 -9.398 -2.545 1 88.5 37 GLU B O 1
ATOM 1659 N N . GLY B 1 38 ? 15.125 -9.812 -0.666 1 83.38 38 GLY B N 1
ATOM 1660 C CA . GLY B 1 38 ? 16.328 -10.25 0.008 1 83.38 38 GLY B CA 1
ATOM 1661 C C . GLY B 1 38 ? 16.859 -11.586 -0.503 1 83.38 38 GLY B C 1
ATOM 1662 O O . GLY B 1 38 ? 18.031 -11.703 -0.855 1 83.38 38 GLY B O 1
ATOM 1663 N N . ARG B 1 39 ? 16.031 -12.477 -0.593 1 80.88 39 ARG B N 1
ATOM 1664 C CA . ARG B 1 39 ? 16.484 -13.828 -0.891 1 80.88 39 ARG B CA 1
ATOM 1665 C C . ARG B 1 39 ? 16.453 -14.102 -2.391 1 80.88 39 ARG B C 1
ATOM 1667 O O . ARG B 1 39 ? 17.328 -14.805 -2.922 1 80.88 39 ARG B O 1
ATOM 1674 N N . TYR B 1 40 ? 15.57 -13.422 -3.125 1 83.88 40 TYR B N 1
ATOM 1675 C CA . TYR B 1 40 ? 15.336 -13.883 -4.488 1 83.88 40 TYR B CA 1
ATOM 1676 C C . TYR B 1 40 ? 15.516 -12.75 -5.488 1 83.88 40 TYR B C 1
ATOM 1678 O O . TYR B 1 40 ? 15.453 -12.961 -6.699 1 83.88 40 TYR B O 1
ATOM 1686 N N . GLY B 1 41 ? 15.625 -11.602 -4.973 1 89.75 41 GLY B N 1
ATOM 1687 C CA . GLY B 1 41 ? 15.883 -10.453 -5.82 1 89.75 41 GLY B CA 1
ATOM 1688 C C . GLY B 1 41 ? 14.688 -10.062 -6.68 1 89.75 41 GLY B C 1
ATOM 1689 O O . GLY B 1 41 ? 14.859 -9.609 -7.812 1 89.75 41 GLY B O 1
ATOM 1690 N N . ILE B 1 42 ? 13.5 -10.398 -6.297 1 93 42 ILE B N 1
ATOM 1691 C CA . ILE B 1 42 ? 12.32 -10.016 -7.066 1 93 42 ILE B CA 1
ATOM 1692 C C . ILE B 1 42 ? 11.484 -9.023 -6.266 1 93 42 ILE B C 1
ATOM 1694 O O . ILE B 1 42 ? 11.398 -9.125 -5.039 1 93 42 ILE B O 1
ATOM 1698 N N . THR B 1 43 ? 10.828 -8.109 -6.957 1 92.25 43 THR B N 1
ATOM 1699 C CA . THR B 1 43 ? 9.992 -7.102 -6.316 1 92.25 43 THR B CA 1
ATOM 1700 C C . THR B 1 43 ? 8.609 -7.668 -6.016 1 92.25 43 THR B C 1
ATOM 1702 O O . THR B 1 43 ? 8.242 -8.734 -6.516 1 92.25 43 THR B O 1
ATOM 1705 N N . ARG B 1 44 ? 7.867 -6.941 -5.246 1 90.44 44 ARG B N 1
ATOM 1706 C CA . ARG B 1 44 ? 6.488 -7.309 -4.941 1 90.44 44 ARG B CA 1
ATOM 1707 C C . ARG B 1 44 ? 5.648 -7.379 -6.211 1 90.44 44 ARG B C 1
ATOM 1709 O O . ARG B 1 44 ? 4.785 -8.25 -6.344 1 90.44 44 ARG B O 1
ATOM 1716 N N . ARG B 1 45 ? 5.879 -6.469 -7.059 1 91.31 45 ARG B N 1
ATOM 1717 C CA . ARG B 1 45 ? 5.145 -6.453 -8.32 1 91.31 45 ARG B CA 1
ATOM 1718 C C . ARG B 1 45 ? 5.484 -7.676 -9.164 1 91.31 45 ARG B C 1
ATOM 1720 O O . ARG B 1 45 ? 4.598 -8.289 -9.758 1 91.31 45 ARG B O 1
ATOM 1727 N N . GLU B 1 46 ? 6.742 -7.941 -9.203 1 94.31 46 GLU B N 1
ATOM 1728 C CA . 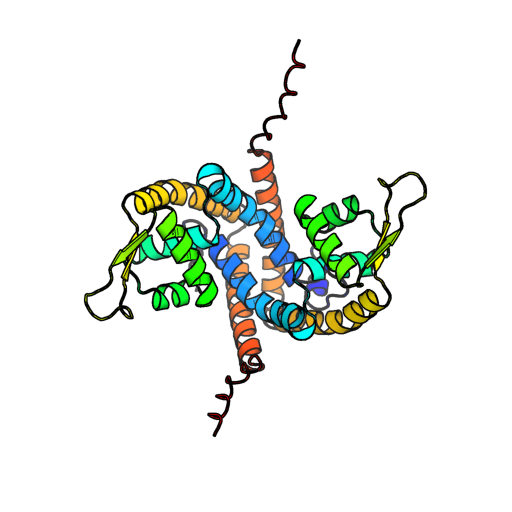GLU B 1 46 ? 7.168 -9.141 -9.922 1 94.31 46 GLU B CA 1
ATOM 1729 C C . GLU B 1 46 ? 6.57 -10.398 -9.312 1 94.31 46 GLU B C 1
ATOM 1731 O O . GLU B 1 46 ? 6.133 -11.297 -10.031 1 94.31 46 GLU B O 1
ATOM 1736 N N . TRP B 1 47 ? 6.566 -10.445 -8.023 1 94.81 47 TRP B N 1
ATOM 1737 C CA . TRP B 1 47 ? 5.961 -11.562 -7.305 1 94.81 47 TRP B CA 1
ATOM 1738 C C . TRP B 1 47 ? 4.496 -11.727 -7.688 1 94.81 47 TRP B C 1
ATOM 1740 O O . TRP B 1 47 ? 4.027 -12.844 -7.926 1 94.81 47 TRP B O 1
ATOM 1750 N N . ARG B 1 48 ? 3.818 -10.664 -7.734 1 94.31 48 ARG B N 1
ATOM 1751 C CA . ARG B 1 48 ? 2.414 -10.68 -8.133 1 94.31 48 ARG B CA 1
ATOM 1752 C C . ARG B 1 48 ? 2.246 -11.289 -9.523 1 94.31 48 ARG B C 1
ATOM 1754 O O . ARG B 1 48 ? 1.354 -12.109 -9.742 1 94.31 48 ARG B O 1
ATOM 1761 N N . MET B 1 49 ? 3.102 -10.891 -10.398 1 95.19 49 MET B N 1
ATOM 1762 C CA . MET B 1 49 ? 3.037 -11.406 -11.758 1 95.19 49 MET B CA 1
ATOM 1763 C C . MET B 1 49 ? 3.293 -12.914 -11.773 1 95.19 49 MET B C 1
ATOM 1765 O O . MET B 1 49 ? 2.607 -13.656 -12.484 1 95.19 49 MET B O 1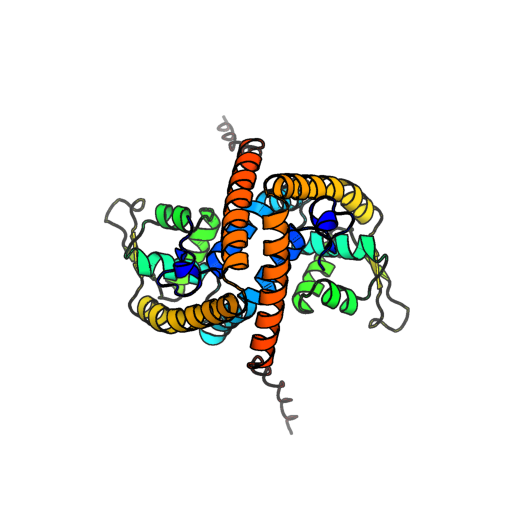
ATOM 1769 N N . LEU B 1 50 ? 4.242 -13.344 -11.023 1 96.44 50 LEU B N 1
ATOM 1770 C CA . LEU B 1 50 ? 4.574 -14.758 -10.945 1 96.44 50 LEU B CA 1
ATOM 1771 C C . LEU B 1 50 ? 3.389 -15.57 -10.43 1 96.44 50 LEU B C 1
ATOM 1773 O O . LEU B 1 50 ? 3.07 -16.625 -10.977 1 96.44 50 LEU B O 1
ATOM 1777 N N . CYS B 1 51 ? 2.771 -15.07 -9.484 1 96.75 51 CYS B N 1
ATOM 1778 C CA . CYS B 1 51 ? 1.642 -15.773 -8.891 1 96.75 51 CYS B CA 1
ATOM 1779 C C . CYS B 1 51 ? 0.479 -15.867 -9.867 1 96.75 51 CYS B C 1
ATOM 1781 O O . CYS B 1 51 ? -0.155 -16.922 -9.984 1 96.75 51 CYS B O 1
ATOM 1783 N N . LEU B 1 52 ? 0.206 -14.758 -10.531 1 96.12 52 LEU B N 1
ATOM 1784 C CA . LEU B 1 52 ? -0.9 -14.742 -11.484 1 96.12 52 LEU B CA 1
ATOM 1785 C C . LEU B 1 52 ? -0.662 -15.734 -12.609 1 96.12 52 LEU B C 1
ATOM 1787 O O . LEU B 1 52 ? -1.574 -16.469 -13 1 96.12 52 LEU B O 1
ATOM 1791 N N . LEU B 1 53 ? 0.528 -15.828 -13.031 1 96.81 53 LEU B N 1
ATOM 1792 C CA . LEU B 1 53 ? 0.86 -16.734 -14.125 1 96.81 53 LEU B CA 1
ATOM 1793 C C . LEU B 1 53 ? 0.877 -18.188 -13.633 1 96.81 53 LEU B C 1
ATOM 1795 O O . LEU B 1 53 ? 0.521 -19.094 -14.383 1 96.81 53 LEU B O 1
ATOM 1799 N N . ALA B 1 54 ? 1.374 -18.375 -12.453 1 96.88 54 ALA B N 1
ATOM 1800 C CA . ALA B 1 54 ? 1.357 -19.719 -11.883 1 96.88 54 ALA B CA 1
ATOM 1801 C C . ALA B 1 54 ? -0.063 -20.281 -11.828 1 96.88 54 ALA B C 1
ATOM 1803 O O . ALA B 1 54 ? -0.28 -21.469 -12.07 1 96.88 54 ALA B O 1
ATOM 1804 N N . GLU B 1 55 ? -0.964 -19.469 -11.562 1 95.44 55 GLU B N 1
ATOM 1805 C CA . GLU B 1 55 ? -2.363 -19.859 -11.445 1 95.44 55 GLU B CA 1
ATOM 1806 C C . GLU B 1 55 ? -3.01 -20.016 -12.82 1 95.44 55 GLU B C 1
ATOM 1808 O O . GLU B 1 55 ? -3.74 -20.984 -13.062 1 95.44 55 GLU B O 1
ATOM 1813 N N . ALA B 1 56 ? -2.699 -19.141 -13.742 1 95.62 56 ALA B N 1
ATOM 1814 C CA . ALA B 1 56 ? -3.377 -19.094 -15.031 1 95.62 56 ALA B CA 1
ATOM 1815 C C . ALA B 1 56 ? -2.709 -20.031 -16.031 1 95.62 56 ALA B C 1
ATOM 1817 O O . ALA B 1 56 ? -3.328 -20.422 -17.031 1 95.62 56 ALA B O 1
ATOM 1818 N N . GLY B 1 57 ? -1.489 -20.297 -15.812 1 95.56 57 GLY B N 1
ATOM 1819 C CA . GLY B 1 57 ? -0.704 -21.062 -16.781 1 95.56 57 GLY B CA 1
ATOM 1820 C C . GLY B 1 57 ? -0.037 -20.172 -17.828 1 95.56 57 GLY B C 1
ATOM 1821 O O . GLY B 1 57 ? 1.189 -20.047 -17.844 1 95.56 57 GLY B O 1
ATOM 1822 N N . GLN B 1 58 ? -0.808 -19.578 -18.625 1 95 58 GLN B N 1
ATOM 1823 C CA . GLN B 1 58 ? -0.324 -18.641 -19.625 1 95 58 GLN B CA 1
ATOM 1824 C C . GLN B 1 58 ? -1.297 -17.484 -19.812 1 95 58 GLN B C 1
ATOM 1826 O O . GLN B 1 58 ? -2.512 -17.656 -19.703 1 95 58 GLN B O 1
ATOM 1831 N N . LEU B 1 59 ? -0.74 -16.297 -20.047 1 95.44 59 LEU B N 1
ATOM 1832 C CA . LEU B 1 59 ? -1.544 -15.102 -20.281 1 95.44 59 LEU B CA 1
ATOM 1833 C C . LEU B 1 59 ? -0.878 -14.188 -21.297 1 95.44 59 LEU B C 1
ATOM 1835 O O . LEU B 1 59 ? 0.351 -14.117 -21.375 1 95.44 59 LEU B O 1
ATOM 1839 N N . GLN B 1 60 ? -1.74 -13.484 -22.031 1 93.5 60 GLN B N 1
ATOM 1840 C CA . GLN B 1 60 ? -1.223 -12.367 -22.812 1 93.5 60 GLN B CA 1
ATOM 1841 C C . GLN B 1 60 ? -0.836 -11.195 -21.906 1 93.5 60 GLN B C 1
ATOM 1843 O O . GLN B 1 60 ? -1.402 -11.031 -20.828 1 93.5 60 GLN B O 1
ATOM 1848 N N . PRO B 1 61 ? 0.157 -10.461 -22.422 1 91.94 61 PRO B N 1
ATOM 1849 C CA . PRO B 1 61 ? 0.55 -9.305 -21.609 1 91.94 61 PRO B CA 1
ATOM 1850 C C . PRO B 1 61 ? -0.637 -8.422 -21.234 1 91.94 61 PRO B C 1
ATOM 1852 O O . PRO B 1 61 ? -0.713 -7.945 -20.094 1 91.94 61 PRO B O 1
ATOM 1855 N N . SER B 1 62 ? -1.605 -8.25 -22.078 1 91.56 62 SER B N 1
ATOM 1856 C CA . SER B 1 62 ? -2.777 -7.43 -21.797 1 91.56 62 SER B CA 1
ATOM 1857 C C . SER B 1 62 ? -3.656 -8.07 -20.719 1 91.56 62 SER B C 1
ATOM 1859 O O . SER B 1 62 ? -4.168 -7.379 -19.844 1 91.56 62 SER B O 1
ATOM 1861 N N . GLN B 1 63 ? -3.807 -9.32 -20.75 1 93.88 63 GLN B N 1
ATOM 1862 C CA . GLN B 1 63 ? -4.574 -10.055 -19.734 1 93.88 63 GLN B CA 1
ATOM 1863 C C . GLN B 1 63 ? -3.883 -10.008 -18.375 1 93.88 63 GLN B C 1
ATOM 1865 O O . GLN B 1 63 ? -4.543 -9.891 -17.344 1 93.88 63 GLN B O 1
ATOM 1870 N N . LEU B 1 64 ? -2.619 -10.148 -18.484 1 94.44 64 LEU B N 1
ATOM 1871 C CA . LEU B 1 64 ? -1.84 -10.094 -17.25 1 94.44 64 LEU B CA 1
ATOM 1872 C C . LEU B 1 64 ? -1.979 -8.727 -16.578 1 94.44 64 LEU B C 1
ATOM 1874 O O . LEU B 1 64 ? -2.164 -8.648 -15.367 1 94.44 64 LEU B O 1
ATOM 1878 N N . ALA B 1 65 ? -1.932 -7.707 -17.344 1 93.19 65 ALA B N 1
ATOM 1879 C CA . ALA B 1 65 ? -2.104 -6.348 -16.844 1 93.19 65 ALA B CA 1
ATOM 1880 C C . ALA B 1 65 ? -3.484 -6.172 -16.219 1 93.19 65 ALA B C 1
ATOM 1882 O O . ALA B 1 65 ? -3.611 -5.602 -15.125 1 93.19 65 ALA B O 1
ATOM 1883 N N . GLU B 1 66 ? -4.48 -6.676 -16.844 1 91.5 66 GLU B N 1
ATOM 1884 C CA . GLU B 1 66 ? -5.855 -6.582 -16.375 1 91.5 66 GLU B CA 1
ATOM 1885 C C . GLU B 1 66 ? -6.035 -7.324 -15.047 1 91.5 66 GLU B C 1
ATOM 1887 O O . GLU B 1 66 ? -6.613 -6.785 -14.102 1 91.5 66 GLU B O 1
ATOM 1892 N N . GLN B 1 67 ? -5.484 -8.492 -14.992 1 91.12 67 GLN B N 1
ATOM 1893 C CA . GLN B 1 67 ? -5.617 -9.289 -13.781 1 91.12 67 GLN B CA 1
ATOM 1894 C C . GLN B 1 67 ? -4.824 -8.68 -12.633 1 91.12 67 GLN B C 1
ATOM 1896 O O . GLN B 1 67 ? -5.246 -8.75 -11.477 1 91.12 67 GLN B O 1
ATOM 1901 N N . ALA B 1 68 ? -3.707 -8.164 -12.953 1 89.5 68 ALA B N 1
ATOM 1902 C CA . ALA B 1 68 ? -2.85 -7.551 -11.938 1 89.5 68 ALA B CA 1
ATOM 1903 C C . ALA B 1 68 ? -3.385 -6.188 -11.516 1 89.5 68 ALA B C 1
ATOM 1905 O O . ALA B 1 68 ? -2.941 -5.621 -10.516 1 89.5 68 ALA B O 1
ATOM 1906 N N . GLN B 1 69 ? -4.352 -5.664 -12.281 1 85.81 69 GLN B N 1
ATOM 1907 C CA . GLN B 1 69 ? -4.875 -4.316 -12.062 1 85.81 69 GLN B CA 1
ATOM 1908 C C . GLN 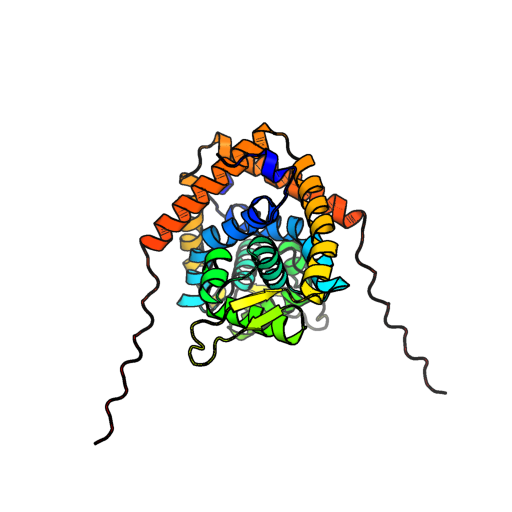B 1 69 ? -3.75 -3.285 -12.062 1 85.81 69 GLN B C 1
ATOM 1910 O O . GLN B 1 69 ? -3.658 -2.459 -11.148 1 85.81 69 GLN B O 1
ATOM 1915 N N . LEU B 1 70 ? -2.879 -3.383 -12.953 1 84.12 70 LEU B N 1
ATOM 1916 C CA . LEU B 1 70 ? -1.786 -2.457 -13.234 1 84.12 70 LEU B CA 1
ATOM 1917 C C . LEU B 1 70 ? -1.898 -1.896 -14.648 1 84.12 70 LEU B C 1
ATOM 1919 O O . LEU B 1 70 ? -2.516 -2.516 -15.516 1 84.12 70 LEU B O 1
ATOM 1923 N N . ASP B 1 71 ? -1.321 -0.725 -14.773 1 84 71 ASP B N 1
ATOM 1924 C CA . ASP B 1 71 ? -1.303 -0.17 -16.125 1 84 71 ASP B CA 1
ATOM 1925 C C . ASP B 1 71 ? -0.296 -0.906 -17 1 84 71 ASP B C 1
ATOM 1927 O O . ASP B 1 71 ? 0.554 -1.645 -16.5 1 84 71 ASP B O 1
ATOM 1931 N N . ARG B 1 72 ? -0.419 -0.669 -18.234 1 84.56 72 ARG B N 1
ATOM 1932 C CA . ARG B 1 72 ? 0.363 -1.393 -19.234 1 84.56 72 ARG B CA 1
ATOM 1933 C C . ARG B 1 72 ? 1.854 -1.113 -19.078 1 84.56 72 ARG B C 1
ATOM 1935 O O . ARG B 1 72 ? 2.68 -2.014 -19.234 1 84.56 72 ARG B O 1
ATOM 1942 N N . THR B 1 73 ? 2.096 0.08 -18.766 1 87.31 73 THR B N 1
ATOM 1943 C CA . THR B 1 73 ? 3.494 0.476 -18.641 1 87.31 73 THR B CA 1
ATOM 1944 C C . THR B 1 73 ? 4.16 -0.261 -17.484 1 87.31 73 THR B C 1
ATOM 1946 O O . THR B 1 73 ? 5.246 -0.823 -17.641 1 87.31 73 THR B O 1
ATOM 1949 N N . ARG B 1 74 ? 3.537 -0.314 -16.328 1 85.75 74 ARG B N 1
ATOM 1950 C CA . ARG B 1 74 ? 4.066 -0.992 -15.141 1 85.75 74 ARG B CA 1
ATOM 1951 C C . ARG B 1 74 ? 4.152 -2.498 -15.367 1 85.75 74 ARG B C 1
ATOM 1953 O O . ARG B 1 74 ? 5.109 -3.143 -14.93 1 85.75 74 ARG B O 1
ATOM 1960 N N . THR B 1 75 ? 3.191 -2.967 -16.062 1 91.12 75 THR B N 1
ATOM 1961 C CA . THR B 1 75 ? 3.18 -4.391 -16.359 1 91.12 75 THR B CA 1
ATOM 1962 C C . THR B 1 75 ? 4.336 -4.754 -17.281 1 91.12 75 THR B C 1
ATOM 1964 O O . THR B 1 75 ? 5.055 -5.727 -17.047 1 91.12 75 THR B O 1
ATOM 1967 N N . SER B 1 76 ? 4.523 -3.984 -18.312 1 92.62 76 SER B N 1
ATOM 1968 C CA . SER B 1 76 ? 5.594 -4.238 -19.281 1 92.62 76 SER B CA 1
ATOM 1969 C C . SER B 1 76 ? 6.957 -4.227 -18.594 1 92.62 76 SER B C 1
ATOM 1971 O O . SER B 1 76 ? 7.797 -5.09 -18.859 1 92.62 76 SER B O 1
ATOM 1973 N N . ARG B 1 77 ? 7.105 -3.344 -17.703 1 94.19 77 ARG B N 1
ATOM 1974 C CA . ARG B 1 77 ? 8.367 -3.244 -16.984 1 94.19 77 ARG B CA 1
ATOM 1975 C C . ARG B 1 77 ? 8.602 -4.48 -16.125 1 94.19 77 ARG B C 1
ATOM 1977 O O . ARG B 1 77 ? 9.711 -5.016 -16.094 1 94.19 77 ARG B O 1
ATOM 1984 N N . ALA B 1 78 ? 7.621 -4.863 -15.43 1 95 78 ALA B N 1
ATOM 1985 C CA . ALA B 1 78 ? 7.734 -6.043 -14.578 1 95 78 ALA B CA 1
ATOM 1986 C C . ALA B 1 78 ? 7.992 -7.297 -15.406 1 95 78 ALA B C 1
ATOM 1988 O O . ALA B 1 78 ? 8.82 -8.133 -15.039 1 95 78 ALA B O 1
ATOM 1989 N N . VAL B 1 79 ? 7.324 -7.352 -16.531 1 95.25 79 VAL B N 1
ATOM 1990 C CA . VAL B 1 79 ? 7.48 -8.5 -17.406 1 95.25 79 VAL B CA 1
ATOM 1991 C C . VAL B 1 79 ? 8.891 -8.523 -17.984 1 95.25 79 VAL B C 1
ATOM 1993 O O . VAL B 1 79 ? 9.547 -9.57 -18 1 95.25 79 VAL B O 1
ATOM 1996 N N . THR B 1 80 ? 9.328 -7.402 -18.453 1 96 80 THR B N 1
ATOM 1997 C CA . THR B 1 80 ? 10.68 -7.289 -19 1 96 80 THR B CA 1
ATOM 1998 C C . THR B 1 80 ? 11.719 -7.703 -17.969 1 96 80 THR B C 1
ATOM 2000 O O . THR B 1 80 ? 12.648 -8.445 -18.281 1 96 80 THR B O 1
ATOM 2003 N N . ALA B 1 81 ? 11.539 -7.305 -16.75 1 96.62 81 ALA B N 1
ATOM 2004 C CA . ALA B 1 81 ? 12.461 -7.645 -15.672 1 96.62 81 ALA B CA 1
ATOM 2005 C C . ALA B 1 81 ? 12.453 -9.148 -15.398 1 96.62 81 ALA B C 1
ATOM 2007 O O . ALA B 1 81 ? 13.508 -9.758 -15.211 1 96.62 81 ALA B O 1
ATOM 2008 N N . LEU B 1 82 ? 11.32 -9.719 -15.398 1 97 82 LEU B N 1
ATOM 2009 C CA . LEU B 1 82 ? 11.18 -11.141 -15.109 1 97 82 LEU B CA 1
ATOM 201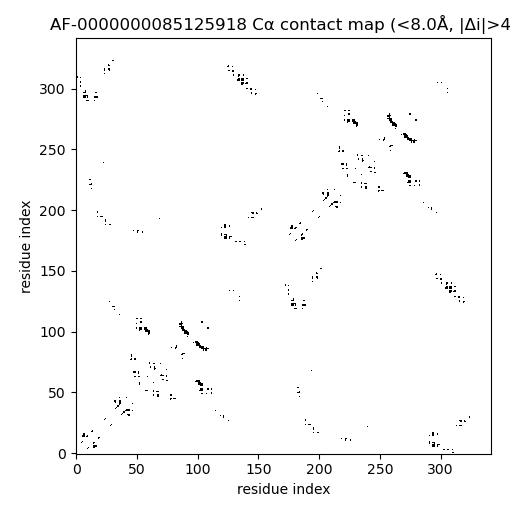0 C C . LEU B 1 82 ? 11.758 -11.992 -16.234 1 97 82 LEU B C 1
ATOM 2012 O O . LEU B 1 82 ? 12.328 -13.055 -15.984 1 97 82 LEU B O 1
ATOM 2016 N N . LEU B 1 83 ? 11.602 -11.516 -17.484 1 96.62 83 LEU B N 1
ATOM 2017 C CA . LEU B 1 83 ? 12.219 -12.18 -18.625 1 96.62 83 LEU B CA 1
ATOM 2018 C C . LEU B 1 83 ? 13.734 -12.133 -18.531 1 96.62 83 LEU B C 1
ATOM 2020 O O . LEU B 1 83 ? 14.406 -13.148 -18.75 1 96.62 83 LEU B O 1
ATOM 2024 N N . ALA B 1 84 ? 14.203 -11.023 -18.172 1 96.81 84 ALA B N 1
ATOM 2025 C CA . ALA B 1 84 ? 15.648 -10.836 -18.031 1 96.81 84 ALA B CA 1
ATOM 2026 C C . ALA B 1 84 ? 16.219 -11.734 -16.938 1 96.81 84 ALA B C 1
ATOM 2028 O O . ALA B 1 84 ? 17.344 -12.219 -17.047 1 96.81 84 ALA B O 1
ATOM 2029 N N . LYS B 1 85 ? 15.461 -12.062 -15.914 1 96.12 85 LYS B N 1
ATOM 2030 C CA . LYS B 1 85 ? 15.891 -12.883 -14.781 1 96.12 85 LYS B CA 1
ATOM 2031 C C . LYS B 1 85 ? 15.695 -14.367 -15.086 1 96.12 85 LYS B C 1
ATOM 2033 O O . LYS B 1 85 ? 16.031 -15.219 -14.258 1 96.12 85 LYS B O 1
ATOM 2038 N N . GLY B 1 86 ? 15.109 -14.633 -16.266 1 97 86 GLY B N 1
ATOM 2039 C CA . GLY B 1 86 ? 14.906 -16.016 -16.672 1 97 86 GLY B CA 1
ATOM 2040 C C . GLY B 1 86 ? 13.734 -16.672 -15.977 1 97 86 GLY B C 1
ATOM 2041 O O . GLY B 1 86 ? 13.641 -17.906 -15.938 1 97 86 GLY B O 1
ATOM 2042 N N . LEU B 1 87 ? 12.781 -15.922 -15.438 1 97.75 87 LEU B N 1
ATOM 2043 C CA . LEU B 1 87 ? 11.68 -16.453 -14.648 1 97.75 87 LEU B CA 1
ATOM 2044 C C . LEU B 1 87 ? 10.43 -16.625 -15.516 1 97.75 87 LEU B C 1
ATOM 2046 O O . LEU B 1 87 ? 9.484 -17.312 -15.117 1 97.75 87 LEU B O 1
ATOM 2050 N N . LEU B 1 88 ? 10.422 -15.945 -16.672 1 97.5 88 LEU B N 1
ATOM 2051 C CA . LEU B 1 88 ? 9.32 -16.031 -17.609 1 97.5 88 LEU B CA 1
ATOM 2052 C C . LEU B 1 88 ? 9.812 -16.484 -18.984 1 97.5 88 LEU B C 1
ATOM 2054 O O . LEU B 1 88 ? 11 -16.359 -19.297 1 97.5 88 LEU B O 1
ATOM 2058 N N . TRP B 1 89 ? 8.891 -17.047 -19.719 1 96.25 89 TRP B N 1
ATOM 2059 C CA . TRP B 1 89 ? 9.039 -17.281 -21.156 1 96.25 89 TRP B CA 1
ATOM 2060 C C . TRP B 1 89 ? 7.973 -16.531 -21.953 1 96.25 89 TRP B C 1
ATOM 2062 O O . TRP B 1 89 ? 6.828 -16.422 -21.5 1 96.25 89 TRP B O 1
ATOM 2072 N N . LYS B 1 90 ? 8.398 -16.016 -22.969 1 93.56 90 LYS B N 1
ATOM 2073 C CA . LYS B 1 90 ? 7.477 -15.352 -23.891 1 93.56 90 LYS B CA 1
ATOM 2074 C C . LYS B 1 90 ? 7.438 -16.062 -25.234 1 93.56 90 LYS B C 1
ATOM 2076 O O . LYS B 1 90 ? 8.477 -16.297 -25.859 1 93.56 90 LYS B O 1
ATOM 2081 N N . GLU B 1 91 ? 6.324 -16.531 -25.562 1 88.44 91 GLU B N 1
ATOM 2082 C CA . GLU B 1 91 ? 6.16 -17.219 -26.844 1 88.44 91 GLU B CA 1
ATOM 2083 C C . GLU B 1 91 ? 5.375 -16.359 -27.828 1 88.44 91 GLU B C 1
ATOM 2085 O O . GLU B 1 91 ? 4.281 -15.883 -27.516 1 88.44 91 GLU B O 1
ATOM 2090 N N . SER B 1 92 ? 6.066 -15.898 -28.781 1 79.56 92 SER B N 1
ATOM 2091 C CA . SER B 1 92 ? 5.387 -15.125 -29.812 1 79.56 92 SER B CA 1
ATOM 2092 C C . SER B 1 92 ? 4.977 -16.016 -30.984 1 79.56 92 SER B C 1
ATOM 2094 O O . SER B 1 92 ? 5.676 -16.969 -31.328 1 79.56 92 SER B O 1
ATOM 2096 N N . GLN B 1 93 ? 3.66 -16.031 -31.266 1 65.69 93 GLN B N 1
ATOM 2097 C CA . GLN B 1 93 ? 3.271 -16.734 -32.5 1 65.69 93 GLN B CA 1
ATOM 2098 C C . GLN B 1 93 ? 3.836 -16.031 -33.719 1 65.69 93 GLN B C 1
ATOM 2100 O O . GLN B 1 93 ? 3.99 -14.812 -33.75 1 65.69 93 GLN B O 1
ATOM 2105 N N . VAL B 1 94 ? 4.422 -16.812 -34.594 1 63.69 94 VAL B N 1
ATOM 2106 C CA . VAL B 1 94 ? 4.93 -16.328 -35.875 1 63.69 94 VAL B CA 1
ATOM 2107 C C . VAL B 1 94 ? 3.916 -15.383 -36.5 1 63.69 94 VAL B C 1
ATOM 2109 O O . VAL B 1 94 ? 2.754 -15.742 -36.688 1 63.69 94 VAL B O 1
ATOM 2112 N N . GLY B 1 95 ? 4.262 -14.102 -36.656 1 59.84 95 GLY B N 1
ATOM 2113 C CA . GLY B 1 95 ? 3.51 -13.125 -37.438 1 59.84 95 GLY B CA 1
ATOM 2114 C C . GLY B 1 95 ? 2.641 -12.227 -36.562 1 59.84 95 GLY B C 1
ATOM 2115 O O . GLY B 1 95 ? 2.037 -11.273 -37.062 1 59.84 95 GLY B O 1
ATOM 2116 N N . ASP B 1 96 ? 2.309 -12.672 -35.344 1 63.16 96 ASP B N 1
ATOM 2117 C CA . ASP B 1 96 ? 1.421 -11.781 -34.594 1 63.16 96 ASP B CA 1
ATOM 2118 C C . ASP B 1 96 ? 1.937 -11.539 -33.188 1 63.16 96 ASP B C 1
ATOM 2120 O O . ASP B 1 96 ? 1.562 -12.25 -32.25 1 63.16 96 ASP B O 1
ATOM 2124 N N . ALA B 1 97 ? 2.814 -10.602 -33.188 1 58.78 97 ALA B N 1
ATOM 2125 C CA . ALA B 1 97 ? 3.475 -10.211 -31.938 1 58.78 97 ALA B CA 1
ATOM 2126 C C . ALA B 1 97 ? 2.451 -9.797 -30.875 1 58.78 97 ALA B C 1
ATOM 2128 O O . ALA B 1 97 ? 2.705 -9.93 -29.672 1 58.78 97 ALA B O 1
ATOM 2129 N N . ARG B 1 98 ? 1.313 -9.305 -31.406 1 60.12 98 ARG B N 1
ATOM 2130 C CA . ARG B 1 98 ? 0.282 -8.82 -30.5 1 60.12 98 ARG B CA 1
ATOM 2131 C C . ARG B 1 98 ? -0.36 -9.977 -29.734 1 60.12 98 ARG B C 1
ATOM 2133 O O . ARG B 1 98 ? -1.008 -9.773 -28.719 1 60.12 98 ARG B O 1
ATOM 2140 N N . ARG B 1 99 ? 0.081 -11.078 -30.188 1 73.12 99 ARG B N 1
ATOM 2141 C CA . ARG B 1 99 ? -0.524 -12.242 -29.547 1 73.12 99 ARG B CA 1
ATOM 2142 C C . ARG B 1 99 ? 0.515 -13.039 -28.766 1 73.12 99 ARG B C 1
ATOM 2144 O O . ARG B 1 99 ? 0.393 -14.258 -28.625 1 73.12 99 ARG B O 1
ATOM 2151 N N . ALA B 1 100 ? 1.379 -12.398 -28.219 1 86.81 100 ALA B N 1
ATOM 2152 C CA . ALA B 1 100 ? 2.393 -13.094 -27.438 1 86.81 100 ALA B CA 1
ATOM 2153 C C . ALA B 1 100 ? 1.807 -13.633 -26.125 1 86.81 100 ALA B C 1
ATOM 2155 O O . ALA B 1 100 ? 0.895 -13.031 -25.562 1 86.81 100 ALA B O 1
ATOM 2156 N N . LEU B 1 101 ? 2.242 -14.859 -25.812 1 94.12 101 LEU B N 1
ATOM 2157 C CA . LEU B 1 101 ? 1.829 -15.484 -24.562 1 94.12 101 LEU B CA 1
ATOM 2158 C C . LEU B 1 101 ? 2.996 -15.562 -23.578 1 94.12 101 LEU B C 1
ATOM 2160 O O . LEU B 1 101 ? 4.121 -15.875 -23.969 1 94.12 101 LEU B O 1
ATOM 2164 N N . LEU B 1 102 ? 2.652 -15.266 -22.359 1 96.5 102 LEU B N 1
ATOM 2165 C CA . LEU B 1 102 ? 3.619 -15.344 -21.281 1 96.5 102 LEU B CA 1
ATOM 2166 C C . LEU B 1 102 ? 3.355 -16.562 -20.406 1 96.5 102 LEU B C 1
ATOM 2168 O O . LEU B 1 102 ? 2.201 -16.906 -20.125 1 96.5 102 LEU B O 1
ATOM 2172 N N . ARG B 1 103 ? 4.422 -17.234 -20.031 1 97.25 103 ARG B N 1
ATOM 2173 C CA . ARG B 1 103 ? 4.328 -18.328 -19.062 1 97.25 103 ARG B CA 1
ATOM 2174 C C . ARG B 1 103 ? 5.559 -18.375 -18.156 1 97.25 103 ARG B C 1
ATOM 2176 O O . ARG B 1 103 ? 6.598 -17.797 -18.484 1 97.25 103 ARG B O 1
ATOM 2183 N N . LEU B 1 104 ? 5.355 -19.109 -17.031 1 97.88 104 LEU B N 1
ATOM 2184 C CA . LEU B 1 104 ? 6.512 -19.281 -16.156 1 97.88 104 LEU B CA 1
ATOM 2185 C C . LEU B 1 104 ? 7.535 -20.219 -16.797 1 97.88 104 LEU B C 1
ATOM 2187 O O . LEU B 1 104 ? 7.168 -21.203 -17.422 1 97.88 104 LEU B O 1
ATOM 2191 N N . SER B 1 105 ? 8.812 -19.859 -16.641 1 98.06 105 SER B N 1
ATOM 2192 C CA . SER B 1 105 ? 9.867 -20.844 -16.906 1 98.06 105 SER B CA 1
ATOM 2193 C C . SER B 1 105 ? 9.922 -21.906 -15.812 1 98.06 105 SER B C 1
ATOM 2195 O O . SER B 1 105 ? 9.188 -21.828 -14.828 1 98.06 105 SER B O 1
ATOM 2197 N N . ASP B 1 106 ? 10.797 -22.922 -16.016 1 97.62 106 ASP B N 1
ATOM 2198 C CA . ASP B 1 106 ? 11.008 -23.906 -14.969 1 97.62 106 ASP B CA 1
ATOM 2199 C C . ASP B 1 106 ? 11.562 -23.266 -13.703 1 97.62 106 ASP B C 1
ATOM 2201 O O . ASP B 1 106 ? 11.164 -23.625 -12.594 1 97.62 106 ASP B O 1
ATOM 2205 N N . THR B 1 107 ? 12.398 -22.312 -13.953 1 96.94 107 THR B N 1
ATOM 2206 C CA . THR B 1 107 ? 12.977 -21.578 -12.828 1 96.94 107 THR B CA 1
ATOM 2207 C C . THR B 1 107 ? 11.914 -20.734 -12.125 1 96.94 107 THR B C 1
ATOM 2209 O O . THR B 1 107 ? 11.883 -20.672 -10.898 1 96.94 107 THR B O 1
ATOM 2212 N N . GLY B 1 108 ? 11.031 -20.141 -12.906 1 97.31 108 GLY B N 1
ATOM 2213 C CA . GLY B 1 108 ? 9.93 -19.375 -12.344 1 97.31 108 GLY B CA 1
ATOM 2214 C C . GLY B 1 108 ? 8.969 -20.219 -11.531 1 97.31 108 GLY B C 1
ATOM 2215 O O . GLY B 1 108 ? 8.516 -19.797 -10.461 1 97.31 108 GLY B O 1
ATOM 2216 N N . ARG B 1 109 ? 8.734 -21.359 -12.016 1 97.5 109 ARG B N 1
ATOM 2217 C CA . ARG B 1 109 ? 7.852 -22.297 -11.312 1 97.5 109 ARG B CA 1
ATOM 2218 C C . ARG B 1 109 ? 8.477 -22.766 -10 1 97.5 109 ARG B C 1
ATOM 2220 O O . ARG B 1 109 ? 7.793 -22.875 -8.984 1 97.5 109 ARG B O 1
ATOM 2227 N N . ALA B 1 110 ? 9.711 -23.062 -10.109 1 96.88 110 ALA B N 1
ATOM 2228 C CA . ALA B 1 110 ? 10.43 -23.5 -8.922 1 96.88 110 ALA B CA 1
ATOM 2229 C C . ALA B 1 110 ? 10.438 -22.406 -7.852 1 96.88 110 ALA B C 1
ATOM 2231 O O . ALA B 1 110 ? 10.234 -22.688 -6.668 1 96.88 110 ALA B O 1
ATOM 2232 N N . LEU B 1 111 ? 10.617 -21.219 -8.281 1 96.06 111 LEU B N 1
ATOM 2233 C CA . LEU B 1 111 ? 10.617 -20.094 -7.359 1 96.06 111 LEU B CA 1
ATOM 2234 C C . LEU B 1 111 ? 9.25 -19.922 -6.715 1 96.06 111 LEU B C 1
ATOM 2236 O O . LEU B 1 111 ? 9.148 -19.719 -5.5 1 96.06 111 LEU B O 1
ATOM 2240 N N . HIS B 1 112 ? 8.25 -19.953 -7.52 1 96.56 112 HIS B N 1
ATOM 2241 C CA . HIS B 1 112 ? 6.895 -19.844 -7 1 96.56 112 HIS B CA 1
ATOM 2242 C C . HIS B 1 112 ? 6.605 -20.922 -5.973 1 96.56 112 HIS B C 1
ATOM 2244 O O . HIS B 1 112 ? 6.055 -20.656 -4.902 1 96.56 112 HIS B O 1
ATOM 2250 N N . ALA B 1 113 ? 6.996 -22.109 -6.301 1 96.25 113 ALA B N 1
ATOM 2251 C CA . ALA B 1 113 ? 6.73 -23.25 -5.438 1 96.25 113 ALA B CA 1
ATOM 2252 C C . ALA B 1 113 ? 7.438 -23.094 -4.094 1 96.25 113 ALA B C 1
ATOM 2254 O O . ALA B 1 113 ? 6.934 -23.547 -3.062 1 96.25 113 ALA B O 1
ATOM 2255 N N . GLU B 1 114 ? 8.508 -22.469 -4.156 1 95.12 114 GLU B N 1
ATOM 2256 C CA . GLU B 1 114 ? 9.297 -22.266 -2.945 1 95.12 114 GLU B CA 1
ATOM 2257 C C . GLU B 1 114 ? 8.758 -21.109 -2.115 1 95.12 114 GLU B C 1
ATOM 2259 O O . GLU B 1 114 ? 8.648 -21.203 -0.892 1 95.12 114 GLU B O 1
ATOM 2264 N N . LEU B 1 115 ? 8.406 -20.078 -2.738 1 94.56 115 LEU B N 1
ATOM 2265 C CA . LEU B 1 115 ? 8.094 -18.828 -2.076 1 94.56 115 LEU B CA 1
ATOM 2266 C C . LEU B 1 115 ? 6.629 -18.781 -1.638 1 94.56 115 LEU B C 1
ATOM 2268 O O . LEU B 1 115 ? 6.309 -18.234 -0.581 1 94.56 115 LEU B O 1
ATOM 2272 N N . PHE B 1 116 ? 5.793 -19.406 -2.348 1 95.69 116 PHE B N 1
ATOM 2273 C CA . PHE B 1 116 ? 4.355 -19.297 -2.129 1 95.69 116 PHE B CA 1
ATOM 2274 C C . PHE B 1 116 ? 3.977 -19.812 -0.745 1 95.69 116 PHE B C 1
ATOM 2276 O O . PHE B 1 116 ? 3.277 -19.125 0.007 1 95.69 116 PHE B O 1
ATOM 2283 N N . PRO B 1 117 ? 4.523 -20.969 -0.336 1 95.5 117 PRO B N 1
ATOM 2284 C CA . PRO B 1 117 ? 4.16 -21.453 0.998 1 95.5 117 PRO B CA 1
ATOM 2285 C C . PRO B 1 117 ? 4.648 -20.547 2.113 1 95.5 117 PRO B C 1
ATOM 2287 O O . PRO B 1 117 ? 4.02 -20.453 3.17 1 95.5 117 PRO B O 1
ATOM 2290 N N . GLN B 1 118 ? 5.73 -19.875 1.87 1 93.38 118 GLN B N 1
ATOM 2291 C CA . GLN B 1 118 ? 6.262 -18.953 2.871 1 93.38 118 GLN B CA 1
ATOM 2292 C C . GLN B 1 118 ? 5.387 -17.719 3 1 93.38 118 GLN B C 1
ATOM 2294 O O . GLN B 1 118 ? 5.094 -17.266 4.109 1 93.38 118 GLN B O 1
ATOM 2299 N N . VAL B 1 119 ? 4.941 -17.234 1.883 1 93.81 119 VAL B N 1
ATOM 2300 C CA . VAL B 1 119 ? 4.055 -16.062 1.88 1 93.81 119 VAL B CA 1
ATOM 2301 C C . VAL B 1 119 ? 2.701 -16.453 2.469 1 93.81 119 VAL B C 1
ATOM 2303 O O . VAL B 1 119 ? 2.1 -15.68 3.221 1 93.81 119 VAL B O 1
ATOM 2306 N N . GLN B 1 120 ? 2.266 -17.625 2.172 1 94.44 120 GLN B N 1
ATOM 2307 C CA . GLN B 1 120 ? 1.035 -18.156 2.74 1 94.44 120 GLN B CA 1
ATOM 2308 C C . GLN B 1 120 ? 1.102 -18.203 4.262 1 94.44 120 GLN B C 1
ATOM 2310 O O . GLN B 1 120 ? 0.136 -17.844 4.941 1 94.44 120 GLN B O 1
ATOM 2315 N N . ALA B 1 121 ? 2.193 -18.625 4.762 1 94 121 ALA B N 1
ATOM 2316 C CA . ALA B 1 121 ? 2.371 -18.734 6.207 1 94 121 ALA B CA 1
ATOM 2317 C C . ALA B 1 121 ? 2.303 -17.375 6.879 1 94 121 ALA B C 1
ATOM 2319 O O . ALA B 1 121 ? 1.698 -17.219 7.945 1 94 121 ALA B O 1
ATOM 2320 N N . ILE B 1 122 ? 2.881 -16.375 6.25 1 93.31 122 ILE B N 1
ATOM 2321 C CA . ILE B 1 122 ? 2.846 -15.016 6.781 1 93.31 122 ILE B CA 1
ATOM 2322 C C . ILE B 1 122 ? 1.403 -14.516 6.82 1 93.31 122 ILE B C 1
ATOM 2324 O O . ILE B 1 122 ? 0.955 -13.969 7.836 1 93.31 122 ILE B O 1
ATOM 2328 N N . ASN B 1 123 ? 0.676 -14.711 5.73 1 94.44 123 ASN B N 1
ATOM 2329 C CA . ASN B 1 123 ? -0.729 -14.32 5.668 1 94.44 123 ASN B CA 1
ATOM 2330 C C . ASN B 1 123 ? -1.543 -14.984 6.777 1 94.44 123 ASN B C 1
ATOM 2332 O O . ASN B 1 123 ? -2.305 -14.312 7.477 1 94.44 123 ASN B O 1
ATOM 2336 N N . ARG B 1 124 ? -1.291 -16.234 6.945 1 93.31 124 ARG B N 1
ATOM 2337 C CA . ARG B 1 124 ? -2.031 -17 7.949 1 93.31 124 ARG B CA 1
ATOM 2338 C C . ARG B 1 124 ? -1.75 -16.469 9.352 1 93.31 124 ARG B C 1
ATOM 2340 O O . ARG B 1 124 ? -2.668 -16.328 10.164 1 93.31 124 ARG B O 1
ATOM 2347 N N . GLU B 1 125 ? -0.508 -16.203 9.602 1 94.25 125 GLU B N 1
ATOM 2348 C CA . GLU B 1 125 ? -0.121 -15.695 10.922 1 94.25 125 GLU B CA 1
ATOM 2349 C C . GLU B 1 125 ? -0.81 -14.367 11.227 1 94.25 125 GLU B C 1
ATOM 2351 O O . GLU B 1 125 ? -1.281 -14.156 12.344 1 94.25 125 GLU B O 1
ATOM 2356 N N . LEU B 1 126 ? -0.893 -13.531 10.266 1 95.56 126 LEU B N 1
ATOM 2357 C CA . LEU B 1 126 ? -1.524 -12.227 10.453 1 95.56 126 LEU B CA 1
ATOM 2358 C C . LEU B 1 126 ? -3.029 -12.375 10.648 1 95.56 126 LEU B C 1
ATOM 2360 O O . LEU B 1 126 ? -3.615 -11.727 11.516 1 95.56 126 LEU B O 1
ATOM 2364 N N . MET B 1 127 ? -3.643 -13.258 9.867 1 94.94 127 MET B N 1
ATOM 2365 C CA . MET B 1 127 ? -5.09 -13.438 9.922 1 94.94 127 MET B CA 1
ATOM 2366 C C . MET B 1 127 ? -5.504 -14.148 11.203 1 94.94 127 MET B C 1
ATOM 2368 O O . MET B 1 127 ? -6.578 -13.891 11.75 1 94.94 127 MET B O 1
ATOM 2372 N N . ASP B 1 128 ? -4.613 -14.984 11.727 1 94.44 128 ASP B N 1
ATOM 2373 C CA . ASP B 1 128 ? -4.902 -15.727 12.945 1 94.44 128 ASP B CA 1
ATOM 2374 C C . ASP B 1 128 ? -4.996 -14.789 14.148 1 94.44 128 ASP B C 1
ATOM 2376 O O . ASP B 1 128 ? -5.578 -15.141 15.18 1 94.44 128 ASP B O 1
ATOM 2380 N N . ALA B 1 129 ? -4.484 -13.586 14.047 1 95.62 129 ALA B N 1
ATOM 2381 C CA . ALA B 1 129 ? -4.488 -12.609 15.133 1 95.62 129 ALA B CA 1
ATOM 2382 C C . ALA B 1 129 ? -5.824 -11.875 15.203 1 95.62 129 ALA B C 1
ATOM 2384 O O . ALA B 1 129 ? -6.094 -11.148 16.156 1 95.62 129 ALA B O 1
ATOM 2385 N N . VAL B 1 130 ? -6.719 -12.078 14.25 1 96.12 130 VAL B N 1
ATOM 2386 C CA . VAL B 1 130 ? -7.957 -11.305 14.148 1 96.12 130 VAL B CA 1
ATOM 2387 C C . VAL B 1 130 ? -9.156 -12.234 14.336 1 96.12 130 VAL B C 1
ATOM 2389 O O . VAL B 1 130 ? -9.297 -13.234 13.625 1 96.12 130 VAL B O 1
ATOM 2392 N N . PRO B 1 131 ? -10.031 -11.914 15.266 1 95.75 131 PRO B N 1
ATOM 2393 C CA . PRO B 1 131 ? -11.242 -12.711 15.43 1 95.75 131 PRO B CA 1
ATOM 2394 C C . PRO B 1 131 ? -12.117 -12.727 14.172 1 95.75 131 PRO B C 1
ATOM 2396 O O . PRO B 1 131 ? -12.156 -11.742 13.43 1 95.75 131 PRO B O 1
ATOM 2399 N N . GLU B 1 132 ? -12.867 -13.812 14 1 92.88 132 GLU B N 1
ATOM 2400 C CA . GLU B 1 132 ? -13.633 -14.07 12.781 1 92.88 132 GLU B CA 1
ATOM 2401 C C . GLU B 1 132 ? -14.625 -12.945 12.508 1 92.88 132 GLU B C 1
ATOM 2403 O O . GLU B 1 132 ? -14.742 -12.477 11.375 1 92.88 132 GLU B O 1
ATOM 2408 N N . PRO B 1 133 ? -15.305 -12.422 13.516 1 93.12 133 PRO B N 1
ATOM 2409 C CA . PRO B 1 133 ? -16.25 -11.344 13.234 1 93.12 133 PRO B CA 1
ATOM 2410 C C . PRO B 1 133 ? -15.57 -10.078 12.719 1 93.12 133 PRO B C 1
ATOM 2412 O O . PRO B 1 133 ? -16.109 -9.383 11.859 1 93.12 133 PRO B O 1
ATOM 2415 N N . GLU B 1 134 ? -14.406 -9.766 13.203 1 94 134 GLU B N 1
ATOM 2416 C CA . GLU B 1 134 ? -13.656 -8.602 12.75 1 94 134 GLU B CA 1
ATOM 2417 C C . GLU B 1 134 ? -13.141 -8.797 11.32 1 94 134 GLU B C 1
ATOM 2419 O O . GLU B 1 134 ? -13.125 -7.855 10.531 1 94 134 GLU B O 1
ATOM 2424 N N . LEU B 1 135 ? -12.812 -10.023 11.039 1 93.38 135 LEU B N 1
ATOM 2425 C CA . LEU B 1 135 ? -12.352 -10.328 9.688 1 93.38 135 LEU B CA 1
ATOM 2426 C C . LEU B 1 135 ? -13.484 -10.164 8.672 1 93.38 135 LEU B C 1
ATOM 2428 O O . LEU B 1 135 ? -13.273 -9.602 7.594 1 93.38 135 LEU B O 1
ATOM 2432 N N . GLN B 1 136 ? -14.609 -10.594 9.047 1 92.88 136 GLN B N 1
ATOM 2433 C CA . GLN B 1 136 ? -15.773 -10.469 8.18 1 92.88 136 GLN B CA 1
ATOM 2434 C C . GLN B 1 136 ? -16.125 -9 7.938 1 92.88 136 GLN B C 1
ATOM 2436 O O . GLN B 1 136 ? -16.422 -8.609 6.805 1 92.88 136 GLN B O 1
ATOM 2441 N N . ALA B 1 137 ? -16.125 -8.25 8.984 1 94.19 137 ALA B N 1
ATOM 2442 C CA . ALA B 1 137 ? -16.422 -6.828 8.875 1 94.19 137 ALA B CA 1
ATOM 2443 C C . ALA B 1 137 ? -15.383 -6.109 8.023 1 94.19 137 ALA B C 1
ATOM 2445 O O . ALA B 1 137 ? -15.719 -5.215 7.242 1 94.19 137 ALA B O 1
ATOM 2446 N N . MET B 1 138 ? -14.125 -6.496 8.188 1 94.25 138 MET B N 1
ATOM 2447 C CA . MET B 1 138 ? -13.047 -5.898 7.41 1 94.25 138 MET B CA 1
ATOM 2448 C C . MET B 1 138 ? -13.203 -6.223 5.926 1 94.25 138 MET B C 1
ATOM 2450 O O . MET B 1 138 ? -13.039 -5.348 5.074 1 94.25 138 MET B O 1
ATOM 2454 N N . ALA B 1 139 ? -13.547 -7.461 5.637 1 93.5 139 ALA B N 1
ATOM 2455 C CA . ALA B 1 139 ? -13.773 -7.867 4.254 1 93.5 139 ALA B CA 1
ATOM 2456 C C . ALA B 1 139 ? -14.914 -7.07 3.625 1 93.5 139 ALA B C 1
ATOM 2458 O O . ALA B 1 139 ? -14.805 -6.617 2.484 1 93.5 139 ALA B O 1
ATOM 2459 N N . SER B 1 140 ? -15.977 -6.914 4.383 1 94.81 140 SER B N 1
ATOM 2460 C CA . SER B 1 140 ? -17.125 -6.141 3.912 1 94.81 140 SER B CA 1
ATOM 2461 C C . SER B 1 140 ? -16.75 -4.676 3.707 1 94.81 140 SER B C 1
ATOM 2463 O O . SER B 1 140 ? -17.125 -4.07 2.699 1 94.81 140 SER B O 1
ATOM 2465 N N . ALA B 1 141 ? -16.016 -4.125 4.613 1 95.62 141 ALA B N 1
ATOM 2466 C CA . ALA B 1 141 ? -15.578 -2.734 4.516 1 95.62 141 ALA B CA 1
ATOM 2467 C C . ALA B 1 141 ? -14.68 -2.527 3.295 1 95.62 141 ALA B C 1
ATOM 2469 O O . ALA B 1 141 ? -14.844 -1.551 2.559 1 95.62 141 ALA B O 1
ATOM 2470 N N . PHE B 1 142 ? -13.727 -3.492 3.084 1 95.38 142 PHE B N 1
ATOM 2471 C CA . PHE B 1 142 ? -12.852 -3.416 1.92 1 95.38 142 PHE B CA 1
ATOM 2472 C C . PHE B 1 142 ? -13.664 -3.375 0.632 1 95.38 142 PHE B C 1
ATOM 2474 O O . PHE B 1 142 ? -13.391 -2.568 -0.259 1 95.38 142 PHE B O 1
ATOM 2481 N N . ALA B 1 143 ? -14.688 -4.191 0.56 1 94.75 143 ALA B N 1
ATOM 2482 C CA . ALA B 1 143 ? -15.523 -4.254 -0.64 1 94.75 143 ALA B CA 1
ATOM 2483 C C . ALA B 1 143 ? -16.25 -2.936 -0.871 1 94.75 143 ALA B C 1
ATOM 2485 O O . ALA B 1 143 ? -16.312 -2.441 -1.999 1 94.75 143 ALA B O 1
ATOM 2486 N N . ARG B 1 144 ? -16.75 -2.342 0.131 1 96.88 144 ARG B N 1
ATOM 2487 C CA . ARG B 1 144 ? -17.469 -1.078 0.027 1 96.88 144 ARG B CA 1
ATOM 2488 C C . ARG B 1 144 ? -16.531 0.055 -0.385 1 96.88 144 ARG B C 1
ATOM 2490 O O . ARG B 1 144 ? -16.891 0.884 -1.227 1 96.88 144 ARG B O 1
ATOM 2497 N N . ILE B 1 145 ? -15.367 0.06 0.227 1 96.75 145 ILE B N 1
ATOM 2498 C CA . ILE B 1 145 ? -14.406 1.117 -0.072 1 96.75 145 ILE B CA 1
ATOM 2499 C C . ILE B 1 145 ? -13.938 0.999 -1.521 1 96.75 145 ILE B C 1
ATOM 2501 O O . ILE B 1 145 ? -13.836 2.002 -2.23 1 96.75 145 ILE B O 1
ATOM 2505 N N . ARG B 1 146 ? -13.641 -0.191 -1.962 1 94.75 146 ARG B N 1
ATOM 2506 C CA . ARG B 1 146 ? -13.211 -0.399 -3.342 1 94.75 146 ARG B CA 1
ATOM 2507 C C . ARG B 1 146 ? -14.297 0.043 -4.32 1 94.75 146 ARG B C 1
ATOM 2509 O O . ARG B 1 146 ? -14 0.672 -5.34 1 94.75 146 ARG B O 1
ATOM 2516 N N . THR B 1 147 ? -15.547 -0.28 -4.027 1 95.75 147 THR B N 1
ATOM 2517 C CA . THR B 1 147 ? -16.656 0.123 -4.871 1 95.75 147 THR B CA 1
ATOM 2518 C C . THR B 1 147 ? -16.781 1.644 -4.926 1 95.75 147 THR B C 1
ATOM 2520 O O . THR B 1 147 ? -16.922 2.223 -6.008 1 95.75 147 THR B O 1
ATOM 2523 N N . ARG B 1 148 ? -16.703 2.24 -3.783 1 96.06 148 ARG B N 1
ATOM 2524 C CA . ARG B 1 148 ? -16.797 3.695 -3.727 1 96.06 148 ARG B CA 1
ATOM 2525 C C . ARG B 1 148 ? -15.641 4.359 -4.465 1 96.06 148 ARG B C 1
ATOM 2527 O O . ARG B 1 148 ? -15.828 5.371 -5.145 1 96.06 148 ARG B O 1
ATOM 2534 N N . ALA B 1 149 ? -14.461 3.807 -4.309 1 94.62 149 ALA B N 1
ATOM 2535 C CA . ALA B 1 149 ? -13.289 4.336 -5.004 1 94.62 149 ALA B CA 1
ATOM 2536 C C . ALA B 1 149 ? -13.477 4.285 -6.516 1 94.62 149 ALA B C 1
ATOM 2538 O O . ALA B 1 149 ? -13.125 5.23 -7.223 1 94.62 149 ALA B O 1
ATOM 2539 N N . ARG B 1 150 ? -14.008 3.258 -6.961 1 90.69 150 ARG B N 1
ATOM 2540 C CA . ARG B 1 150 ? -14.273 3.113 -8.391 1 90.69 150 ARG B CA 1
ATOM 2541 C C . ARG B 1 150 ? -15.289 4.141 -8.867 1 90.69 150 ARG B C 1
ATOM 2543 O O . ARG B 1 150 ? -15.156 4.703 -9.953 1 90.69 150 ARG B O 1
ATOM 2550 N N . GLU B 1 151 ? -16.281 4.375 -8.094 1 92.69 151 GLU B N 1
ATOM 2551 C CA . GLU B 1 151 ? -17.312 5.352 -8.43 1 92.69 151 GLU B CA 1
ATOM 2552 C C . GLU B 1 151 ? -16.734 6.762 -8.5 1 92.69 151 GLU B C 1
ATOM 2554 O O . GLU B 1 151 ? -17.094 7.539 -9.391 1 92.69 151 GLU B O 1
ATOM 2559 N N . LEU B 1 152 ? -15.898 7 -7.566 1 90.25 152 LEU B N 1
ATOM 2560 C CA . LEU B 1 152 ? -15.281 8.32 -7.539 1 90.25 152 LEU B CA 1
ATOM 2561 C C . LEU B 1 152 ? -14.383 8.523 -8.75 1 90.25 152 LEU B C 1
ATOM 2563 O O . LEU B 1 152 ? -14.297 9.633 -9.281 1 90.25 152 LEU B O 1
ATOM 2567 N N . GLU B 1 153 ? -13.648 7.512 -9.133 1 85.56 153 GLU B N 1
ATOM 2568 C CA . GLU B 1 153 ? -12.789 7.586 -10.305 1 85.56 153 GLU B CA 1
ATOM 2569 C C . GLU B 1 153 ? -13.609 7.781 -11.578 1 85.56 153 GLU B C 1
ATOM 2571 O O . GLU B 1 153 ? -13.195 8.508 -12.484 1 85.56 153 GLU B O 1
ATOM 2576 N N . ALA B 1 154 ? -14.672 7.145 -11.625 1 82.56 154 ALA B N 1
ATOM 2577 C CA . ALA B 1 154 ? -15.531 7.227 -12.797 1 82.56 154 ALA B CA 1
ATOM 2578 C C . ALA B 1 154 ? -16.156 8.617 -12.93 1 82.56 154 ALA B C 1
ATOM 2580 O O . ALA B 1 154 ? -16.453 9.062 -14.039 1 82.56 154 ALA B O 1
ATOM 2581 N N . SER B 1 155 ? -16.328 9.258 -11.891 1 80.19 155 SER B N 1
ATOM 2582 C CA . SER B 1 155 ? -16.953 10.57 -11.891 1 80.19 155 SER B CA 1
ATOM 2583 C C . SER B 1 155 ? -15.945 11.672 -12.211 1 80.19 155 SER B C 1
ATOM 2585 O O . SER B 1 155 ? -16.328 12.805 -12.523 1 80.19 155 SER B O 1
ATOM 2587 N N . SER B 1 156 ? -14.578 11.461 -12.102 1 69.69 156 SER B N 1
ATOM 2588 C CA . SER B 1 156 ? -13.555 12.445 -12.43 1 69.69 156 SER B CA 1
ATOM 2589 C C . SER B 1 156 ? -12.445 11.836 -13.281 1 69.69 156 SER B C 1
ATOM 2591 O O . SER B 1 156 ? -11.32 11.656 -12.812 1 69.69 156 SER B O 1
ATOM 2593 N N . PRO B 1 157 ? -12.812 11.492 -14.461 1 61.16 157 PRO B N 1
ATOM 2594 C CA . PRO B 1 157 ? -11.805 10.812 -15.273 1 61.16 157 PRO B CA 1
ATOM 2595 C C . PRO B 1 157 ? -10.586 11.688 -15.555 1 61.16 157 PRO B C 1
ATOM 2597 O O . PRO B 1 157 ? -10.695 12.914 -15.57 1 61.16 157 PRO B O 1
ATOM 2600 N N . PRO B 1 158 ? -9.383 11.109 -15.367 1 58.41 158 PRO B N 1
ATOM 2601 C CA . PRO B 1 158 ? -8.18 11.891 -15.68 1 58.41 158 PRO B CA 1
ATOM 2602 C C . PRO B 1 158 ? -8.305 12.656 -17 1 58.41 158 PRO B C 1
ATOM 2604 O O . PRO B 1 158 ? -9.047 12.242 -17.891 1 58.41 158 PRO B O 1
ATOM 2607 N N . PRO B 1 159 ? -7.777 13.836 -16.797 1 54.09 159 PRO B N 1
ATOM 2608 C CA . PRO B 1 159 ? -7.812 14.531 -18.094 1 54.09 159 PRO B CA 1
ATOM 2609 C C . PRO B 1 159 ? -7.207 13.703 -19.219 1 54.09 159 PRO B C 1
ATOM 2611 O O . PRO B 1 159 ? -6.273 12.93 -19 1 54.09 159 PRO B O 1
ATOM 2614 N N . LYS B 1 160 ? -8.062 13.438 -20.078 1 47.56 160 LYS B N 1
ATOM 2615 C CA . LYS B 1 160 ? -7.574 12.727 -21.266 1 47.56 160 LYS B CA 1
ATOM 2616 C C . LYS B 1 160 ? -6.27 13.336 -21.766 1 47.56 160 LYS B C 1
ATOM 2618 O O . LYS B 1 160 ? -6.137 14.562 -21.844 1 47.56 160 LYS B O 1
ATOM 2623 N N . ALA B 1 161 ? -5.121 12.555 -21.625 1 50.25 161 ALA B N 1
ATOM 2624 C CA . ALA B 1 161 ? -3.893 13.016 -22.266 1 50.25 161 ALA B CA 1
ATOM 2625 C C . ALA B 1 161 ? -4.195 13.727 -23.578 1 50.25 161 ALA B C 1
ATOM 2627 O O . ALA B 1 161 ? -5.09 13.312 -24.328 1 50.25 161 ALA B O 1
ATOM 2628 N N . PRO B 1 162 ? -3.703 14.898 -23.609 1 45.5 162 PRO B N 1
ATOM 2629 C CA . PRO B 1 162 ? -3.963 15.531 -24.891 1 45.5 162 PRO B CA 1
ATOM 2630 C C . PRO B 1 162 ? -3.582 14.641 -26.078 1 45.5 162 PRO B C 1
ATOM 2632 O O . PRO B 1 162 ? -2.586 13.914 -26.016 1 45.5 162 PRO B O 1
ATOM 2635 N N . ARG B 1 163 ? -4.559 14.094 -26.75 1 45.44 163 ARG B N 1
ATOM 2636 C CA . ARG B 1 163 ? -4.254 13.398 -28 1 45.44 163 ARG B CA 1
ATOM 2637 C C . ARG B 1 163 ? -3.139 14.109 -28.766 1 45.44 163 ARG B C 1
ATOM 2639 O O . ARG B 1 163 ? -3.199 15.32 -28.984 1 45.44 163 ARG B O 1
ATOM 2646 N N . ASN B 1 164 ? -1.937 13.484 -28.688 1 45.03 164 ASN B N 1
ATOM 2647 C CA . ASN B 1 164 ? -0.888 13.992 -29.562 1 45.03 164 ASN B CA 1
ATOM 2648 C C . ASN B 1 164 ? -1.464 14.547 -30.859 1 45.03 164 ASN B C 1
ATOM 2650 O O . ASN B 1 164 ? -1.978 13.797 -31.688 1 45.03 164 ASN B O 1
ATOM 2654 N N . ARG B 1 165 ? -1.891 15.695 -30.906 1 46.09 165 ARG B N 1
ATOM 2655 C CA . ARG B 1 165 ? -2.172 16.359 -32.188 1 46.09 165 ARG B CA 1
ATOM 2656 C C . ARG B 1 165 ? -1.042 16.125 -33.188 1 46.09 165 ARG B C 1
ATOM 2658 O O . ARG B 1 165 ? 0.12 16.406 -32.875 1 46.09 165 ARG B O 1
ATOM 2665 N N . ARG B 1 166 ? -1.1 15.234 -34.156 1 47.84 166 ARG B N 1
ATOM 2666 C CA . ARG B 1 166 ? -0.215 15.078 -35.312 1 47.84 166 ARG B CA 1
ATOM 2667 C C . ARG B 1 166 ? 0.308 16.438 -35.781 1 47.84 166 ARG B C 1
ATOM 2669 O O . ARG B 1 166 ? -0.469 17.359 -35.969 1 47.84 166 ARG B O 1
ATOM 2676 N N . LYS B 1 167 ? 1.551 16.719 -35.5 1 49.62 167 LYS B N 1
ATOM 2677 C CA . LYS B 1 167 ? 2.191 17.859 -36.156 1 49.62 167 LYS B CA 1
ATOM 2678 C C . LYS B 1 167 ? 1.776 17.969 -37.594 1 49.62 167 LYS B C 1
ATOM 2680 O O . LYS B 1 167 ? 1.863 16.984 -38.344 1 49.62 167 LYS B O 1
ATOM 2685 N N . PRO B 1 168 ? 1.146 18.922 -38 1 47.88 168 PRO B N 1
ATOM 2686 C CA . PRO B 1 168 ? 0.845 19.062 -39.438 1 47.88 168 PRO B CA 1
ATOM 2687 C C . PRO B 1 168 ? 2.084 18.906 -40.312 1 47.88 168 PRO B C 1
ATOM 2689 O O . PRO B 1 168 ? 3.176 19.344 -39.906 1 47.88 168 PRO B O 1
ATOM 2692 N N . ALA B 1 169 ? 2.119 17.953 -41.281 1 44 169 ALA B N 1
ATOM 2693 C CA . ALA B 1 169 ? 3.156 17.766 -42.281 1 44 169 ALA B CA 1
ATOM 2694 C C . ALA B 1 169 ? 3.57 19.109 -42.875 1 44 169 ALA B C 1
ATOM 2696 O O . ALA B 1 169 ? 2.719 19.922 -43.25 1 44 169 ALA B O 1
ATOM 2697 N N . ALA B 1 170 ? 4.859 19.516 -42.531 1 46.97 170 ALA B N 1
ATOM 2698 C CA . ALA B 1 170 ? 5.395 20.719 -43.156 1 46.97 170 ALA B CA 1
ATOM 2699 C C . ALA B 1 170 ? 5.074 20.734 -44.656 1 46.97 170 ALA B C 1
ATOM 2701 O O . ALA B 1 170 ? 5.18 19.703 -45.344 1 46.97 170 ALA B O 1
ATOM 2702 N N . PRO B 1 171 ? 4.684 21.859 -45.125 1 49.56 171 PRO B N 1
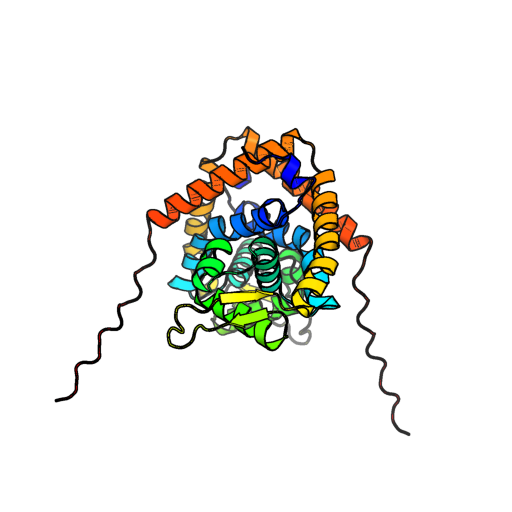ATOM 2703 C CA . PRO B 1 171 ? 4.543 21.828 -46.594 1 49.56 171 PRO B CA 1
ATOM 2704 C C . PRO B 1 171 ? 5.805 21.328 -47.281 1 49.56 171 PRO B C 1
ATOM 2706 O O . PRO B 1 171 ? 6.91 21.469 -46.75 1 49.56 171 PRO B O 1
#

Nearest PDB structures (foldseek):
  7el3-assembly1_B  TM=8.891E-01  e=7.786E-07  Acinetobacter baumannii
  2nnn-assembly3_F  TM=8.207E-01  e=9.813E-07  Pseudomonas aeruginosa
  4zzl-assembly1_B  TM=8.933E-01  e=5.894E-06  Pseudomonas aeruginosa
  1lnw-assembly7_A  TM=8.594E-01  e=2.945E-06  Pseudomonas aeruginosa
  7kfq-assembly1_A  TM=7.386E-01  e=4.955E-06  Variovorax paradoxus